Protein AF-A0A382WCN6-F1 (afdb_monomer_lite)

Foldseek 3Di:
DEAEDEDDDDDPDDFPPADPDAPPPDDPPPDDDQPDPPHQKDWYWYQDPNDTDIDMDGWQQLLLQQLQPVPDPDQKAWEKEQAQDTSQARMFTWIHHHLDIGTPDGHNQFNLNLLLQLALVQAQVQDPPDDPADHDQLHDDPDRDPDHDDDPSSVVLLVLLVVAAQPCQVVSLVCRRVVVSSCPDPNRHHLNPSVDRVNNNSSVSSLVNLLVVLLVSVVVSCVPPVDQEYTYAYSCVVSVVSVVSCCVPHSHPYYTYRPHRYSVSSVVSSVSNVVSPD

pLDDT: mean 78.43, std 25.09, range [25.73, 98.81]

Sequence (278 aa):
TDSTYEIPLYTKRFGLFDTYRPIGAEYRGVNGTYFGTNKVWSKHNIRLFGQIKPAYMVHHHISHAAVAFYTSPFDEALIWTPDGGGDDASAVLAVGRGNQIEVFDWNREYALGGAWTGYCENNYGWSHRRNFDEDVSWSEGRTGNLQNYSGHYAGSLMALASYGKPDYLDEVLSDIQSGKARKGFRDGLNLEDKQSDLSKNVASSLQKATEHLFLEAVTRLYNKYQIKQLCLAGGCAYNCLSNTVVLQETQMKEVYVPPIPEDAGLCVGQALYTYYHI

Structure (mmCIF, N/CA/C/O backbone):
data_AF-A0A382WCN6-F1
#
_entry.id   AF-A0A382WCN6-F1
#
loop_
_atom_site.group_PDB
_atom_site.id
_atom_site.type_symbol
_atom_site.label_atom_id
_atom_site.label_alt_id
_atom_site.label_comp_id
_atom_site.label_asym_id
_atom_site.label_entity_id
_atom_site.label_seq_id
_atom_site.pdbx_PDB_ins_code
_atom_site.Cartn_x
_atom_site.Cartn_y
_atom_site.Cartn_z
_atom_site.occupancy
_atom_site.B_iso_or_equiv
_atom_site.auth_seq_id
_atom_site.auth_comp_id
_atom_site.auth_asym_id
_atom_site.auth_atom_id
_atom_site.pdbx_PDB_model_num
ATOM 1 N N . THR A 1 1 ? 1.612 15.348 28.200 1.00 34.28 1 THR A N 1
ATOM 2 C CA . THR A 1 1 ? 2.089 16.739 28.232 1.00 34.28 1 THR A CA 1
ATOM 3 C C . THR A 1 1 ? 1.177 17.522 27.321 1.00 34.28 1 THR A C 1
ATOM 5 O O . THR A 1 1 ? 1.173 17.271 26.124 1.00 34.28 1 THR A O 1
ATOM 8 N N . ASP A 1 2 ? 0.304 18.343 27.901 1.00 29.00 2 ASP A N 1
ATOM 9 C CA . ASP A 1 2 ? -0.695 19.114 27.157 1.00 29.00 2 ASP A CA 1
ATOM 10 C C . ASP A 1 2 ? 0.001 20.208 26.342 1.00 29.00 2 ASP A C 1
ATOM 12 O O . ASP A 1 2 ? 0.529 21.168 26.903 1.00 29.00 2 ASP A O 1
ATOM 16 N N . SER A 1 3 ? 0.033 20.052 25.019 1.00 38.81 3 SER A N 1
ATOM 17 C CA . SER A 1 3 ? 0.422 21.120 24.101 1.00 38.81 3 SER A CA 1
ATOM 18 C C . SER A 1 3 ? -0.828 21.826 23.567 1.00 38.81 3 SER A C 1
ATOM 20 O O . SER A 1 3 ? -1.780 21.196 23.097 1.00 38.81 3 SER A O 1
ATOM 22 N N . THR A 1 4 ? -0.833 23.154 23.675 1.00 32.62 4 THR A N 1
ATOM 23 C CA . THR A 1 4 ? -1.854 24.039 23.103 1.00 32.62 4 THR A CA 1
ATOM 24 C C . THR A 1 4 ? -1.310 24.588 21.790 1.00 32.62 4 THR A C 1
ATOM 26 O O . THR A 1 4 ? -0.248 25.208 21.795 1.00 32.62 4 THR A O 1
ATOM 29 N N . TYR A 1 5 ? -2.022 24.379 20.683 1.00 39.66 5 TYR A N 1
ATOM 30 C CA . TYR A 1 5 ? -1.651 24.921 19.373 1.00 39.66 5 TYR A CA 1
ATOM 31 C C . TYR A 1 5 ? -2.624 26.039 18.975 1.00 39.66 5 TYR A C 1
ATOM 33 O O . TYR A 1 5 ? -3.846 25.866 18.997 1.00 39.66 5 TYR A O 1
ATOM 41 N N . GLU A 1 6 ? -2.083 27.210 18.632 1.00 28.86 6 GLU A N 1
ATOM 42 C CA . GLU A 1 6 ? -2.856 28.332 18.098 1.00 28.86 6 GLU A CA 1
ATOM 43 C C . GLU A 1 6 ? -2.978 28.208 16.578 1.00 28.86 6 GLU A C 1
ATOM 45 O O . GLU A 1 6 ? -1.977 28.212 15.868 1.00 28.86 6 GLU A O 1
ATOM 50 N N . ILE A 1 7 ? -4.212 28.138 16.075 1.00 34.53 7 ILE A N 1
ATOM 51 C CA . ILE A 1 7 ? -4.513 28.355 14.658 1.00 34.53 7 ILE A CA 1
ATOM 52 C C . ILE A 1 7 ? -4.945 29.826 14.543 1.00 34.53 7 ILE A C 1
ATOM 54 O O . ILE A 1 7 ? -5.975 30.189 15.125 1.00 34.53 7 ILE A O 1
ATOM 58 N N . PRO A 1 8 ? -4.173 30.710 13.881 1.00 29.75 8 PRO A N 1
ATOM 59 C CA . PRO A 1 8 ? -4.528 32.119 13.781 1.00 29.75 8 PRO A CA 1
ATOM 60 C C . PRO A 1 8 ? -5.832 32.291 12.996 1.00 29.75 8 PRO A C 1
ATOM 62 O O . PRO A 1 8 ? -5.971 31.825 11.868 1.00 29.75 8 PRO A O 1
ATOM 65 N N . LEU A 1 9 ? -6.791 32.997 13.593 1.00 30.42 9 LEU A N 1
ATOM 66 C CA . LEU A 1 9 ? -7.971 33.500 12.896 1.00 30.42 9 LEU A CA 1
ATOM 67 C C . LEU A 1 9 ? -7.544 34.735 12.089 1.00 30.42 9 LEU A C 1
ATOM 69 O O . LEU A 1 9 ? -7.013 35.672 12.676 1.00 30.42 9 LEU A O 1
ATOM 73 N N . TYR A 1 10 ? -7.838 34.728 10.784 1.00 27.25 10 TYR A N 1
ATOM 74 C CA . TYR A 1 10 ? -7.609 35.768 9.760 1.00 27.25 10 TYR A CA 1
ATOM 75 C C . TYR A 1 10 ? -6.319 35.671 8.925 1.00 27.25 10 TYR A C 1
ATOM 77 O O . TYR A 1 10 ? -5.349 36.385 9.160 1.00 27.25 10 TYR A O 1
ATOM 85 N N . THR A 1 11 ? -6.395 34.952 7.800 1.00 28.95 11 THR A N 1
ATOM 86 C CA . THR A 1 11 ? -5.683 35.328 6.568 1.00 28.95 11 THR A CA 1
ATOM 87 C C . THR A 1 11 ? -6.651 36.063 5.634 1.00 28.95 11 THR A C 1
ATOM 89 O O . THR A 1 11 ? -7.570 35.502 5.038 1.00 28.95 11 THR A O 1
ATOM 92 N N . LYS A 1 12 ? -6.469 37.384 5.518 1.00 30.75 12 LYS A N 1
ATOM 93 C CA . LYS A 1 12 ? -7.046 38.216 4.450 1.00 30.75 12 LYS A CA 1
ATOM 94 C C . LYS A 1 12 ? -6.373 37.845 3.119 1.00 30.75 12 LYS A C 1
ATOM 96 O O . LYS A 1 12 ? -5.460 38.531 2.679 1.00 30.75 12 LYS A O 1
ATOM 101 N N . ARG A 1 13 ? -6.816 36.742 2.522 1.00 26.48 13 ARG A N 1
ATOM 102 C CA . ARG A 1 13 ? -6.771 36.336 1.102 1.00 26.48 13 ARG A CA 1
ATOM 103 C C . ARG A 1 13 ? -6.931 34.820 1.110 1.00 26.48 13 ARG A C 1
ATOM 105 O O . ARG A 1 13 ? -6.226 34.141 1.840 1.00 26.48 13 ARG A O 1
ATOM 112 N N . PHE A 1 14 ? -7.920 34.345 0.363 1.00 34.88 14 PHE A N 1
ATOM 113 C CA . PHE A 1 14 ? -8.329 32.950 0.241 1.00 34.88 14 PHE A CA 1
ATOM 114 C C . PHE A 1 14 ? -7.155 31.962 0.314 1.00 34.88 14 PHE A C 1
ATOM 116 O O . PHE A 1 14 ? -6.274 31.982 -0.537 1.00 34.88 14 PHE A O 1
ATOM 123 N N . GLY A 1 15 ? -7.182 31.124 1.350 1.00 26.69 15 GLY A N 1
ATOM 124 C CA . GLY A 1 15 ? -6.154 30.140 1.675 1.00 26.69 15 GLY A CA 1
ATOM 125 C C . GLY A 1 15 ? -6.482 29.485 3.015 1.00 26.69 15 GLY A C 1
ATOM 126 O O . GLY A 1 15 ? -5.805 29.710 4.009 1.00 26.69 15 GLY A O 1
ATOM 127 N N . LEU A 1 16 ? -7.576 28.716 3.066 1.00 28.39 16 LEU A N 1
ATOM 128 C CA . LEU A 1 16 ? -8.009 27.950 4.251 1.00 28.39 16 LEU A CA 1
ATOM 129 C C . LEU A 1 16 ? -7.086 26.752 4.568 1.00 28.39 16 LEU A C 1
ATOM 131 O O . LEU A 1 16 ? -7.362 25.994 5.490 1.00 28.39 16 LEU A O 1
ATOM 135 N N . PHE A 1 17 ? -5.988 26.599 3.823 1.00 30.56 17 PHE A N 1
ATOM 136 C CA . PHE A 1 17 ? -5.036 25.495 3.912 1.00 30.56 17 PHE A CA 1
ATOM 137 C C . PHE A 1 17 ? -3.607 25.986 3.652 1.00 30.56 17 PHE A C 1
ATOM 139 O O . PHE A 1 17 ? -2.886 25.425 2.831 1.00 30.56 17 PHE A O 1
ATOM 146 N N . ASP A 1 18 ? -3.176 27.047 4.337 1.00 25.73 18 ASP A N 1
ATOM 147 C CA . ASP A 1 18 ? -1.761 27.419 4.321 1.00 25.73 18 ASP A CA 1
ATOM 148 C C . ASP A 1 18 ? -0.974 26.477 5.250 1.00 25.73 18 ASP A C 1
ATOM 150 O O . ASP A 1 18 ? -0.766 26.710 6.438 1.00 25.73 18 ASP A O 1
ATOM 154 N N . THR A 1 19 ? -0.550 25.362 4.658 1.00 31.08 19 THR A N 1
ATOM 155 C CA . THR A 1 19 ? 0.530 24.473 5.103 1.00 31.08 19 THR A CA 1
ATOM 156 C C . THR A 1 19 ? 0.369 23.823 6.483 1.00 31.08 19 THR A C 1
ATOM 158 O O . THR A 1 19 ? 1.123 24.092 7.418 1.00 31.08 19 THR A O 1
ATOM 161 N N . TYR A 1 20 ? -0.502 22.813 6.572 1.00 32.44 20 TYR A N 1
ATOM 162 C CA . TYR A 1 20 ? -0.144 21.653 7.391 1.00 32.44 20 TYR A CA 1
ATOM 163 C C . TYR A 1 20 ? 1.081 21.012 6.724 1.00 32.44 20 TYR A C 1
ATOM 165 O O . TYR A 1 20 ? 0.983 20.400 5.663 1.00 32.44 20 TYR A O 1
ATOM 173 N N . ARG A 1 21 ? 2.272 21.259 7.276 1.00 26.11 21 ARG A N 1
ATOM 174 C CA . ARG A 1 21 ? 3.454 20.456 6.956 1.00 26.11 21 ARG A CA 1
ATOM 175 C C . ARG A 1 21 ? 3.333 19.173 7.776 1.00 26.11 21 ARG A C 1
ATOM 177 O O . ARG A 1 21 ? 3.254 19.301 8.999 1.00 26.11 21 ARG A O 1
ATOM 184 N N . PRO A 1 22 ? 3.366 17.978 7.164 1.00 28.97 22 PRO A N 1
ATOM 185 C CA . PRO A 1 22 ? 3.534 16.749 7.921 1.00 28.97 22 PRO A CA 1
ATOM 186 C C . PRO A 1 22 ? 4.796 16.899 8.773 1.00 28.97 22 PRO A C 1
ATOM 188 O O . PRO A 1 22 ? 5.891 17.160 8.256 1.00 28.97 22 PRO A O 1
ATOM 191 N N . ILE A 1 23 ? 4.637 16.821 10.090 1.00 32.94 23 ILE A N 1
ATOM 192 C CA . ILE A 1 23 ? 5.765 16.683 11.003 1.00 32.94 23 ILE A CA 1
ATOM 193 C C . ILE A 1 23 ? 6.347 15.299 10.704 1.00 32.94 23 ILE A C 1
ATOM 195 O O . ILE A 1 23 ? 5.678 14.294 10.897 1.00 32.94 23 ILE A O 1
ATOM 199 N N . GLY A 1 24 ? 7.560 15.265 10.153 1.00 27.88 24 GLY A N 1
ATOM 200 C CA . GLY A 1 24 ? 8.207 14.028 9.698 1.00 27.88 24 GLY A CA 1
ATOM 201 C C . GLY A 1 24 ? 9.421 14.235 8.785 1.00 27.88 24 GLY A C 1
ATOM 202 O O . GLY A 1 24 ? 10.200 13.314 8.572 1.00 27.88 24 GLY A O 1
ATOM 203 N N . ALA A 1 25 ? 9.663 15.452 8.286 1.00 26.98 25 ALA A N 1
ATOM 204 C CA . ALA A 1 25 ? 11.006 15.837 7.854 1.00 26.98 25 ALA A CA 1
ATOM 205 C C . ALA A 1 25 ? 11.786 16.292 9.094 1.00 26.98 25 ALA A C 1
ATOM 207 O O . ALA A 1 25 ? 11.590 17.419 9.541 1.00 26.98 25 ALA A O 1
ATOM 208 N N . GLU A 1 26 ? 12.573 15.381 9.676 1.00 27.58 26 GLU A N 1
ATOM 209 C CA . GLU A 1 26 ? 13.569 15.617 10.734 1.00 27.58 26 GLU A CA 1
ATOM 210 C C . GLU A 1 26 ? 13.305 16.857 11.603 1.00 27.58 26 GLU A C 1
ATOM 212 O O . GLU A 1 26 ? 13.926 17.906 11.436 1.00 27.58 26 GLU A O 1
ATOM 217 N N . TYR A 1 27 ? 12.401 16.748 12.576 1.00 29.58 27 TYR A N 1
ATOM 218 C CA . TYR A 1 27 ? 12.364 17.724 13.655 1.00 29.58 27 TYR A CA 1
ATOM 219 C C . TYR A 1 27 ? 12.661 17.030 14.975 1.00 29.58 27 TYR A C 1
ATOM 221 O O . TYR A 1 27 ? 11.818 16.352 15.561 1.00 29.58 27 TYR A O 1
ATOM 229 N N . ARG A 1 28 ? 13.862 17.312 15.500 1.00 31.17 28 ARG A N 1
ATOM 230 C CA . ARG A 1 28 ? 14.062 17.507 16.940 1.00 31.17 28 ARG A CA 1
ATOM 231 C C . ARG A 1 28 ? 13.111 18.624 17.387 1.00 31.17 28 ARG A C 1
ATOM 233 O O . ARG A 1 28 ? 13.504 19.775 17.549 1.00 31.17 28 ARG A O 1
ATOM 240 N N . GLY A 1 29 ? 11.832 18.291 17.518 1.00 26.69 29 GLY A N 1
ATOM 241 C CA . GLY A 1 29 ? 10.830 19.135 18.136 1.00 26.69 29 GLY A CA 1
ATOM 242 C C . GLY A 1 29 ? 11.134 19.213 19.622 1.00 26.69 29 GLY A C 1
ATOM 243 O O . GLY A 1 29 ? 11.216 18.195 20.312 1.00 26.69 29 GLY A O 1
ATOM 244 N N . VAL A 1 30 ? 11.343 20.435 20.097 1.00 32.69 30 VAL A N 1
ATOM 245 C CA . VAL A 1 30 ? 11.442 20.797 21.508 1.00 32.69 30 VAL A CA 1
ATOM 246 C C . VAL A 1 30 ? 10.266 20.124 22.242 1.00 32.69 30 VAL A C 1
ATOM 248 O O . VAL A 1 30 ? 9.120 20.499 22.026 1.00 32.69 30 VAL A O 1
ATOM 251 N N . ASN A 1 31 ? 10.556 19.095 23.050 1.00 27.89 31 ASN A N 1
ATOM 252 C CA . ASN A 1 31 ? 9.627 18.223 23.803 1.00 27.89 31 ASN A CA 1
ATOM 253 C C . ASN A 1 31 ? 9.100 16.920 23.148 1.00 27.89 31 ASN A C 1
ATOM 255 O O . ASN A 1 31 ? 8.034 16.443 23.536 1.00 27.89 31 ASN A O 1
ATOM 259 N N . GLY A 1 32 ? 9.857 16.283 22.248 1.00 29.80 32 GLY A N 1
ATOM 260 C CA . GLY A 1 32 ? 10.017 14.812 22.219 1.00 29.80 32 GLY A CA 1
ATOM 261 C C . GLY A 1 32 ? 8.764 13.920 22.278 1.00 29.80 32 GLY A C 1
ATOM 262 O O . GLY A 1 32 ? 8.796 12.880 22.934 1.00 29.80 32 GLY A O 1
ATOM 263 N N . THR A 1 33 ? 7.665 14.280 21.615 1.00 32.47 33 THR A N 1
ATOM 264 C CA . THR A 1 33 ? 6.487 13.404 21.507 1.00 32.47 33 THR A CA 1
ATOM 265 C C . THR A 1 33 ? 6.621 12.529 20.268 1.00 32.47 33 THR A C 1
ATOM 267 O O . THR A 1 33 ? 6.101 12.836 19.206 1.00 32.47 33 THR A O 1
ATOM 270 N N . TYR A 1 34 ? 7.359 11.432 20.422 1.00 33.75 34 TYR A N 1
ATOM 271 C CA . TYR A 1 34 ? 7.267 10.299 19.511 1.00 33.75 34 TYR A CA 1
ATOM 272 C C . TYR A 1 34 ? 5.920 9.606 19.741 1.00 33.75 34 TYR A C 1
ATOM 274 O O . TYR A 1 34 ? 5.558 9.337 20.894 1.00 33.75 34 TYR A O 1
ATOM 282 N N . PHE A 1 35 ? 5.212 9.238 18.674 1.00 41.59 35 PHE A N 1
ATOM 283 C CA . PHE A 1 35 ? 4.337 8.074 18.755 1.00 41.59 35 PHE A CA 1
ATOM 284 C C . PHE A 1 35 ? 5.258 6.856 18.893 1.00 41.59 35 PHE A C 1
ATOM 286 O O . PHE A 1 35 ? 5.735 6.281 17.921 1.00 41.59 35 PHE A O 1
ATOM 293 N N . GLY A 1 36 ? 5.621 6.518 20.133 1.00 37.53 36 GLY A N 1
ATOM 294 C CA . GLY A 1 36 ? 6.203 5.208 20.410 1.00 37.53 36 GLY A CA 1
ATOM 295 C C . GLY A 1 36 ? 5.215 4.129 19.963 1.00 37.53 36 GLY A C 1
ATOM 296 O O . GLY A 1 36 ? 4.010 4.369 19.964 1.00 37.53 36 GLY A O 1
ATOM 297 N N . THR A 1 37 ? 5.703 2.932 19.643 1.00 49.06 37 THR A N 1
ATOM 298 C CA . THR A 1 37 ? 4.905 1.792 19.139 1.00 49.06 37 THR A CA 1
ATOM 299 C C . THR A 1 37 ? 3.652 1.451 19.965 1.00 49.06 37 THR A C 1
ATOM 301 O O . THR A 1 37 ? 2.775 0.754 19.470 1.00 49.06 37 THR A O 1
ATOM 304 N N . ASN A 1 38 ? 3.547 1.957 21.200 1.00 51.00 38 ASN A N 1
ATOM 305 C CA . ASN A 1 38 ? 2.446 1.710 22.132 1.00 51.00 38 ASN A CA 1
ATOM 306 C C . ASN A 1 38 ? 1.431 2.861 22.259 1.00 51.00 38 ASN A C 1
ATOM 308 O O . ASN A 1 38 ? 0.434 2.705 22.960 1.00 51.00 38 ASN A O 1
ATOM 312 N N . LYS A 1 39 ? 1.666 4.031 21.650 1.00 70.00 39 LYS A N 1
ATOM 313 C CA . LYS A 1 39 ? 0.733 5.162 21.715 1.00 70.00 39 LYS A CA 1
ATOM 314 C C . LYS A 1 39 ? 0.491 5.698 20.316 1.00 70.00 39 LYS A C 1
ATOM 316 O O . LYS A 1 39 ? 1.366 6.332 19.748 1.00 70.00 39 LYS A O 1
ATOM 321 N N . VAL A 1 40 ? -0.713 5.464 19.807 1.00 82.81 40 VAL A N 1
ATOM 322 C CA . VAL A 1 40 ? -1.126 5.803 18.435 1.00 82.81 40 VAL A CA 1
ATOM 323 C C . VAL A 1 40 ? -2.076 6.998 18.357 1.00 82.81 40 VAL A C 1
ATOM 325 O O . VAL A 1 40 ? -2.664 7.272 17.317 1.00 82.81 40 VAL A O 1
ATOM 328 N N . TRP A 1 41 ? -2.261 7.707 19.469 1.00 87.75 41 TRP A N 1
ATOM 329 C CA . TRP A 1 41 ? -3.050 8.929 19.511 1.00 87.75 41 TRP A CA 1
ATOM 330 C C . TRP A 1 41 ? -2.587 9.859 20.633 1.00 87.75 41 TRP A C 1
ATOM 332 O O . TRP A 1 41 ? -1.979 9.435 21.622 1.00 87.75 41 TRP A O 1
ATOM 342 N N . SER A 1 42 ? -2.881 11.145 20.497 1.00 83.88 42 SER A N 1
ATOM 343 C CA . SER A 1 42 ? -2.570 12.174 21.487 1.00 83.88 42 SER A CA 1
ATOM 344 C C . SER A 1 42 ? -3.703 13.186 21.617 1.00 83.88 42 SER A C 1
ATOM 346 O O . SER A 1 42 ? -4.420 13.480 20.665 1.00 83.88 42 SER A O 1
ATOM 348 N N . LYS A 1 43 ? -3.872 13.717 22.831 1.00 86.31 43 LYS A N 1
ATOM 349 C CA . LYS A 1 43 ? -4.822 14.788 23.129 1.00 86.31 43 LYS A CA 1
ATOM 350 C C . LYS A 1 43 ? -4.098 16.130 23.113 1.00 86.31 43 LYS A C 1
ATOM 352 O O . LYS A 1 43 ? -3.009 16.254 23.671 1.00 86.31 43 LYS A O 1
ATOM 357 N N . HIS A 1 44 ? -4.739 17.118 22.512 1.00 85.12 44 HIS A N 1
ATOM 358 C CA . HIS A 1 44 ? -4.263 18.484 22.362 1.00 85.12 44 HIS A CA 1
ATOM 359 C C . HIS A 1 44 ? -5.390 19.469 22.666 1.00 85.12 44 HIS A C 1
ATOM 361 O O . HIS A 1 44 ? -6.560 19.095 22.758 1.00 85.12 44 HIS A O 1
ATOM 367 N N . ASN A 1 45 ? -5.034 20.744 22.776 1.00 86.62 45 ASN A N 1
ATOM 368 C CA . ASN A 1 45 ? -5.993 21.839 22.786 1.00 86.62 45 ASN A CA 1
ATOM 369 C C . ASN A 1 45 ? -5.802 22.685 21.528 1.00 86.62 45 ASN A C 1
ATOM 371 O O . ASN A 1 45 ? -4.686 23.124 21.243 1.00 86.62 45 ASN A O 1
ATOM 375 N N . ILE A 1 46 ? -6.889 22.939 20.803 1.00 85.94 46 ILE A N 1
ATOM 376 C CA . ILE A 1 46 ? -6.901 23.812 19.625 1.00 85.94 46 ILE A CA 1
ATOM 377 C C . ILE A 1 46 ? -7.792 25.022 19.879 1.00 85.94 46 ILE A C 1
ATOM 379 O O . ILE A 1 46 ? -8.799 24.933 20.585 1.00 85.94 46 ILE A O 1
ATOM 383 N N . ARG A 1 47 ? -7.438 26.167 19.292 1.00 88.06 47 ARG A N 1
ATOM 384 C CA . ARG A 1 47 ? -8.301 27.352 19.292 1.00 88.06 47 ARG A CA 1
ATOM 385 C C . ARG A 1 47 ? -9.142 27.378 18.016 1.00 88.06 47 ARG A C 1
ATOM 387 O O . ARG A 1 47 ? -8.604 27.570 16.933 1.00 88.06 47 ARG A O 1
ATOM 394 N N . LEU A 1 48 ? -10.458 27.243 18.157 1.00 83.38 48 LEU A N 1
ATOM 395 C CA . LEU A 1 48 ? -11.434 27.371 17.073 1.00 83.38 48 LEU A CA 1
ATOM 396 C C . LEU A 1 48 ? -12.429 28.478 17.425 1.00 83.38 48 LEU A C 1
ATOM 398 O O . LEU A 1 48 ? -13.054 28.442 18.484 1.00 83.38 48 LEU A O 1
ATOM 402 N N . PHE A 1 49 ? -12.553 29.482 16.554 1.00 90.25 49 PHE A N 1
ATOM 403 C CA . PHE A 1 49 ? -13.476 30.619 16.724 1.00 90.25 49 PHE A CA 1
ATOM 404 C C . PHE A 1 49 ? -13.357 31.328 18.089 1.00 90.25 49 PHE A C 1
ATOM 406 O O . PHE A 1 49 ? -14.350 31.658 18.731 1.00 90.25 49 PHE A O 1
ATOM 413 N N . GLY A 1 50 ? -12.124 31.530 18.565 1.00 88.81 50 GLY A N 1
ATOM 414 C CA . GLY A 1 50 ? -11.849 32.179 19.852 1.00 88.81 50 GLY A CA 1
ATOM 415 C C . GLY A 1 50 ? -12.082 31.294 21.083 1.00 88.81 50 GLY A C 1
ATOM 416 O O . GLY A 1 50 ? -11.797 31.728 22.195 1.00 88.81 50 GLY A O 1
ATOM 417 N N . GLN A 1 51 ? -12.536 30.050 20.910 1.00 90.56 51 GLN A N 1
ATOM 418 C CA . GLN A 1 51 ? -12.710 29.084 21.993 1.00 90.56 51 GLN A CA 1
ATOM 419 C C . GLN A 1 51 ? -11.603 28.032 21.968 1.00 90.56 51 GLN A C 1
ATOM 421 O O . GLN A 1 51 ? -11.206 27.565 20.903 1.00 90.56 51 GLN A O 1
ATOM 426 N N . ILE A 1 52 ? -11.128 27.628 23.147 1.00 91.62 52 ILE A N 1
ATOM 427 C CA . ILE A 1 52 ? -10.231 26.478 23.287 1.00 91.62 52 ILE A CA 1
ATOM 428 C C . ILE A 1 52 ? -11.091 25.212 23.340 1.00 91.62 52 ILE A C 1
ATOM 430 O O . ILE A 1 52 ? -12.015 25.120 24.151 1.00 91.62 52 ILE A O 1
ATOM 434 N N . LYS A 1 53 ? -10.803 24.249 22.465 1.00 88.75 53 LYS A N 1
ATOM 435 C CA . LYS A 1 53 ? -11.476 22.950 22.386 1.00 88.75 53 LYS A CA 1
ATOM 436 C C . LYS A 1 53 ? -10.451 21.821 22.504 1.00 88.75 53 LYS A C 1
ATOM 438 O O . LYS A 1 53 ? -9.338 21.974 21.994 1.00 88.75 53 LYS A O 1
ATOM 443 N N . PRO A 1 54 ? -10.811 20.691 23.137 1.00 88.00 54 PRO A N 1
ATOM 444 C CA . PRO A 1 54 ? -9.990 19.495 23.054 1.00 88.00 54 PRO A CA 1
ATOM 445 C C . PRO A 1 54 ? -9.963 18.992 21.607 1.00 88.00 54 PRO A C 1
ATOM 447 O O . PRO A 1 54 ? -10.974 19.034 20.908 1.00 88.00 54 PRO A O 1
ATOM 450 N N . ALA A 1 55 ? -8.806 18.505 21.181 1.00 86.06 55 ALA A N 1
ATOM 451 C CA . ALA A 1 55 ? -8.597 17.843 19.905 1.00 86.06 55 ALA A CA 1
ATOM 452 C C . ALA A 1 55 ? -7.823 16.548 20.124 1.00 86.06 55 ALA A C 1
ATOM 454 O O . ALA A 1 55 ? -6.983 16.458 21.020 1.00 86.06 55 ALA A O 1
ATOM 455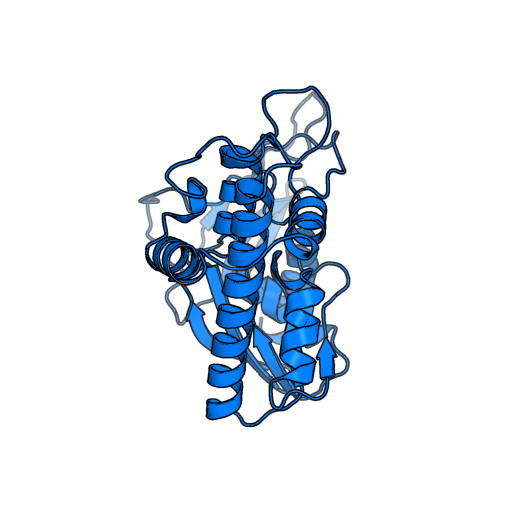 N N . TYR A 1 56 ? -8.094 15.561 19.283 1.00 87.44 56 TYR A N 1
ATOM 456 C CA . TYR A 1 56 ? -7.410 14.278 19.297 1.00 87.44 56 TYR A CA 1
ATOM 457 C C . TYR A 1 56 ? -6.711 14.104 17.963 1.00 87.44 56 TYR A C 1
ATOM 459 O O . TYR A 1 56 ? -7.327 14.318 16.923 1.00 87.44 56 TYR A O 1
ATOM 467 N N . MET A 1 57 ? -5.434 13.752 18.005 1.00 86.88 57 MET A N 1
ATOM 468 C CA . MET A 1 57 ? -4.645 13.384 16.839 1.00 86.88 57 MET A CA 1
ATOM 469 C C . MET A 1 57 ? -4.460 11.874 16.870 1.00 86.88 57 MET A C 1
ATOM 471 O O . MET A 1 57 ? -4.082 11.339 17.911 1.00 86.88 57 MET A O 1
ATOM 475 N N . VAL A 1 58 ? -4.755 11.202 15.763 1.00 87.88 58 VAL A N 1
ATOM 476 C CA . VAL A 1 58 ? -4.586 9.754 15.596 1.00 87.88 58 VAL A CA 1
ATOM 477 C C . VAL A 1 58 ? -3.507 9.533 14.548 1.00 87.88 58 VAL A C 1
ATOM 479 O O . VAL A 1 58 ? -3.438 10.276 13.573 1.00 87.88 58 VAL A O 1
ATOM 482 N N . HIS A 1 59 ? -2.669 8.529 14.773 1.00 90.00 59 HIS A N 1
ATOM 483 C CA . HIS A 1 59 ? -1.585 8.152 13.878 1.00 90.00 59 HIS A CA 1
ATOM 484 C C . HIS A 1 59 ? -2.105 7.885 12.455 1.00 90.00 59 HIS A C 1
ATOM 486 O O . HIS A 1 59 ? -3.086 7.166 12.277 1.00 90.00 59 HIS A O 1
ATOM 492 N N . HIS A 1 60 ? -1.402 8.391 11.443 1.00 88.19 60 HIS A N 1
ATOM 493 C CA . HIS A 1 60 ? -1.701 8.325 10.007 1.00 88.19 60 HIS A CA 1
ATOM 494 C C . HIS A 1 60 ? -2.176 6.941 9.554 1.00 88.19 60 HIS A C 1
ATOM 496 O O . HIS A 1 60 ? -3.331 6.751 9.186 1.00 88.19 60 HIS A O 1
ATOM 502 N N . HIS A 1 61 ? -1.316 5.929 9.689 1.00 90.75 61 HIS A N 1
ATOM 503 C CA . HIS A 1 61 ? -1.645 4.551 9.301 1.00 90.75 61 HIS A CA 1
ATOM 504 C C . HIS A 1 61 ? -2.748 3.896 10.136 1.00 90.75 61 HIS A C 1
ATOM 506 O O . HIS A 1 61 ? -3.425 2.991 9.657 1.00 90.75 61 HIS A O 1
ATOM 512 N N . ILE A 1 62 ? -2.975 4.356 11.368 1.00 94.75 62 ILE A N 1
ATOM 513 C CA . ILE A 1 62 ? -4.106 3.886 12.176 1.00 94.75 62 ILE A CA 1
ATOM 514 C C . ILE A 1 62 ? -5.410 4.497 11.687 1.00 94.75 62 ILE A C 1
ATOM 516 O O . ILE A 1 62 ? -6.420 3.802 11.648 1.00 94.75 62 ILE A O 1
ATOM 520 N N . SER A 1 63 ? -5.393 5.754 11.251 1.00 95.25 63 SER A N 1
ATOM 521 C CA . SER A 1 63 ? -6.534 6.368 10.577 1.00 95.25 63 SER A CA 1
ATOM 522 C C . SER A 1 63 ? -6.851 5.630 9.269 1.00 95.25 63 SER A C 1
ATOM 524 O O . SER A 1 63 ? -8.012 5.290 9.051 1.00 95.25 63 SER A O 1
ATOM 526 N N . HIS A 1 64 ? -5.843 5.262 8.465 1.00 96.25 64 HIS A N 1
ATOM 527 C CA . HIS A 1 64 ? -6.030 4.374 7.302 1.00 96.25 64 HIS A CA 1
ATOM 528 C C . HIS A 1 64 ? -6.655 3.029 7.688 1.00 96.25 64 HIS A C 1
ATOM 530 O O . HIS A 1 64 ? -7.655 2.607 7.108 1.00 96.25 64 HIS A O 1
ATOM 536 N N . ALA A 1 65 ? -6.117 2.367 8.714 1.00 97.44 65 ALA A N 1
ATOM 537 C CA . ALA A 1 65 ? -6.646 1.091 9.186 1.00 97.44 65 ALA A CA 1
ATOM 538 C C . ALA A 1 65 ? -8.098 1.214 9.681 1.00 97.44 65 ALA A C 1
ATOM 540 O O . ALA A 1 65 ? -8.923 0.343 9.411 1.00 97.44 65 ALA A O 1
ATOM 541 N N . ALA A 1 66 ? -8.419 2.308 10.373 1.00 98.00 66 ALA A N 1
ATOM 542 C CA . ALA A 1 66 ? -9.739 2.579 10.916 1.00 98.00 66 ALA A CA 1
ATOM 543 C C . ALA A 1 66 ? -10.776 2.841 9.823 1.00 98.00 66 ALA A C 1
ATOM 545 O O . ALA A 1 66 ? -11.855 2.255 9.879 1.00 98.00 66 ALA A O 1
ATOM 546 N N . VAL A 1 67 ? -10.468 3.669 8.815 1.00 98.00 67 VAL A N 1
ATOM 547 C CA . VAL A 1 67 ? -11.404 3.879 7.697 1.00 98.00 67 VAL A CA 1
ATOM 548 C C . VAL A 1 67 ? -11.618 2.581 6.924 1.00 98.00 67 VAL A C 1
ATOM 550 O O . VAL A 1 67 ? -12.755 2.277 6.579 1.00 98.00 67 VAL A O 1
ATOM 553 N N . ALA A 1 68 ? -10.572 1.775 6.723 1.00 98.12 68 ALA A N 1
ATOM 554 C CA . ALA A 1 68 ? -10.689 0.496 6.034 1.00 98.12 68 ALA A CA 1
ATOM 555 C C . ALA A 1 68 ? -11.574 -0.487 6.810 1.00 98.12 68 ALA A C 1
ATOM 557 O O . ALA A 1 68 ? -12.553 -0.993 6.275 1.00 98.12 68 ALA A O 1
ATOM 558 N N . PHE A 1 69 ? -11.262 -0.737 8.081 1.00 98.69 69 PHE A N 1
ATOM 559 C CA . PHE A 1 69 ? -11.929 -1.779 8.853 1.00 98.69 69 PHE A CA 1
ATOM 560 C C . PHE A 1 69 ? -13.345 -1.388 9.278 1.00 98.69 69 PHE A C 1
ATOM 562 O O . PHE A 1 69 ? -14.285 -2.135 9.020 1.00 98.69 69 PHE A O 1
ATOM 569 N N . TYR A 1 70 ? -13.536 -0.198 9.855 1.00 98.44 70 TYR A N 1
ATOM 570 C CA . TYR A 1 70 ? -14.836 0.197 10.412 1.00 98.44 70 TYR A CA 1
ATOM 571 C C . TYR A 1 70 ? -15.891 0.564 9.368 1.00 98.44 70 TYR A C 1
ATOM 573 O O . TYR A 1 70 ? -17.058 0.724 9.721 1.00 98.44 70 TYR A O 1
ATOM 581 N N . THR A 1 71 ? -15.502 0.722 8.102 1.00 97.94 71 THR A N 1
ATOM 582 C CA . THR A 1 71 ? -16.461 0.873 6.995 1.00 97.94 71 THR A CA 1
ATOM 583 C C . THR A 1 71 ? -16.659 -0.419 6.205 1.00 97.94 71 THR A C 1
ATOM 585 O O . THR A 1 71 ? -17.551 -0.480 5.360 1.00 97.94 71 THR A O 1
ATOM 588 N N . SER A 1 72 ? -15.859 -1.453 6.482 1.00 98.38 72 SER A N 1
ATOM 589 C CA . SER A 1 72 ? -16.023 -2.771 5.876 1.00 98.38 72 SER A CA 1
ATOM 590 C C . SER A 1 72 ? -17.259 -3.489 6.437 1.00 98.38 72 SER A C 1
ATOM 592 O O . SER A 1 72 ? -17.703 -3.186 7.546 1.00 98.38 72 SER A O 1
ATOM 594 N N . PRO A 1 73 ? -17.810 -4.477 5.714 1.00 97.94 73 PRO A N 1
ATOM 595 C CA . PRO A 1 73 ? -18.895 -5.310 6.226 1.00 97.94 73 PRO A CA 1
ATOM 596 C C . PRO A 1 73 ? -18.406 -6.441 7.155 1.00 97.94 73 PRO A C 1
ATOM 598 O O . PRO A 1 73 ? -19.180 -7.352 7.443 1.00 97.94 73 PRO A O 1
ATOM 601 N N . PHE A 1 74 ? -17.133 -6.449 7.569 1.00 98.50 74 PHE A N 1
ATOM 602 C CA . PHE A 1 74 ? -16.516 -7.586 8.255 1.00 98.50 74 PHE A CA 1
ATOM 603 C C . PHE A 1 74 ? -16.457 -7.398 9.774 1.00 98.50 74 PHE A C 1
ATOM 605 O O . PHE A 1 74 ? -15.979 -6.377 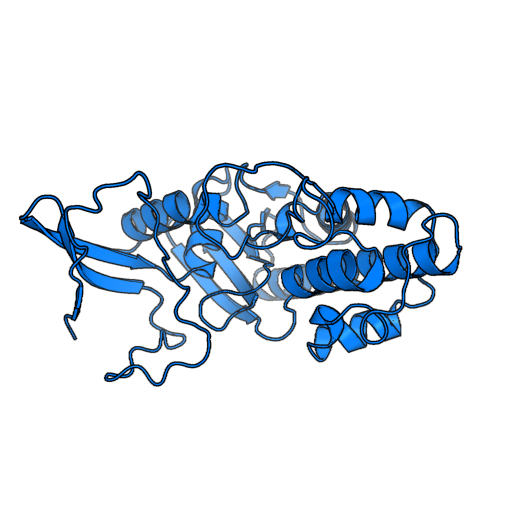10.262 1.00 98.50 74 PHE A O 1
ATOM 612 N N . ASP A 1 75 ? -16.845 -8.433 10.525 1.00 97.81 75 ASP A N 1
ATOM 613 C CA . ASP A 1 75 ? -16.675 -8.470 11.987 1.00 97.81 75 ASP A CA 1
ATOM 614 C C . ASP A 1 75 ? -15.206 -8.682 12.398 1.00 97.81 75 ASP A C 1
ATOM 616 O O . ASP A 1 75 ? -14.762 -8.211 13.449 1.00 97.81 75 ASP A O 1
ATOM 620 N N . GLU A 1 76 ? -14.438 -9.392 11.567 1.00 98.50 76 GLU A N 1
ATOM 621 C CA . GLU A 1 76 ? -12.991 -9.537 11.690 1.00 98.50 76 GLU A CA 1
ATOM 622 C C . GLU A 1 76 ? -12.313 -9.477 10.321 1.00 98.50 76 GLU A C 1
ATOM 624 O O . GLU A 1 76 ? -12.826 -10.005 9.336 1.00 98.50 76 GLU A O 1
ATOM 629 N N . ALA A 1 77 ? -11.149 -8.832 10.254 1.00 98.81 77 ALA A N 1
ATOM 630 C CA . ALA A 1 77 ? -10.374 -8.733 9.024 1.00 98.81 77 ALA A CA 1
ATOM 631 C C . ALA A 1 77 ? -8.881 -8.552 9.308 1.00 98.81 77 ALA A C 1
ATOM 633 O O . ALA A 1 77 ? -8.477 -7.909 10.278 1.00 98.81 77 ALA A O 1
ATOM 634 N N . LEU A 1 78 ? -8.048 -9.078 8.416 1.00 98.69 78 LEU A N 1
ATOM 635 C CA . LEU A 1 78 ? -6.674 -8.614 8.257 1.00 98.69 78 LEU A CA 1
ATOM 636 C C . LEU A 1 78 ? -6.705 -7.187 7.707 1.00 98.69 78 LEU A C 1
ATOM 638 O O . LEU A 1 78 ? -7.583 -6.852 6.918 1.00 98.69 78 LEU A O 1
ATOM 642 N N . ILE A 1 79 ? -5.751 -6.348 8.096 1.00 98.44 79 ILE A N 1
ATOM 643 C CA . ILE A 1 79 ? -5.671 -4.959 7.641 1.00 98.44 79 ILE A CA 1
ATOM 644 C C . ILE A 1 79 ? -4.252 -4.683 7.160 1.00 98.44 79 ILE A C 1
ATOM 646 O O . ILE A 1 79 ? -3.288 -4.974 7.873 1.00 98.44 79 ILE A O 1
ATOM 650 N N . TRP A 1 80 ? -4.116 -4.089 5.979 1.00 96.44 80 TRP A N 1
ATOM 651 C CA . TRP A 1 80 ? -2.834 -3.584 5.501 1.00 96.44 80 TRP A CA 1
ATOM 652 C C . TRP A 1 80 ? -2.984 -2.204 4.858 1.00 96.44 80 TRP A C 1
ATOM 654 O O . TRP A 1 80 ? -3.904 -1.983 4.073 1.00 96.44 80 TRP A O 1
ATOM 664 N N . THR A 1 81 ? -2.093 -1.271 5.211 1.00 93.88 81 THR A N 1
ATOM 665 C CA . THR A 1 81 ? -2.173 0.137 4.776 1.00 93.88 81 THR A CA 1
ATOM 666 C C . THR A 1 81 ? -0.981 0.586 3.912 1.00 93.88 81 THR A C 1
ATOM 668 O O . THR A 1 81 ? -0.240 1.479 4.326 1.00 93.88 81 THR A O 1
ATOM 671 N N . PRO A 1 82 ? -0.697 -0.049 2.757 1.00 90.31 82 PRO A N 1
ATOM 672 C CA . PRO A 1 82 ? 0.454 0.318 1.933 1.00 90.31 82 PRO A CA 1
ATOM 673 C C . PRO A 1 82 ? 0.342 1.744 1.380 1.00 90.31 82 PRO A C 1
ATOM 675 O O . PRO A 1 82 ? -0.589 2.076 0.645 1.00 90.31 82 PRO A O 1
ATOM 678 N N . ASP A 1 83 ? 1.331 2.580 1.694 1.00 83.12 83 ASP A N 1
ATOM 679 C CA . ASP A 1 83 ? 1.318 4.006 1.368 1.00 83.12 83 ASP A CA 1
ATOM 680 C C . ASP A 1 83 ? 2.704 4.534 0.936 1.00 83.12 83 ASP A C 1
ATOM 682 O O . ASP A 1 83 ? 3.682 3.786 0.813 1.00 83.12 83 ASP A O 1
ATOM 686 N N . GLY A 1 84 ? 2.809 5.840 0.674 1.00 69.25 84 GLY A N 1
ATOM 687 C CA . GLY A 1 84 ? 4.086 6.521 0.424 1.00 69.25 84 GLY A CA 1
ATOM 688 C C . GLY A 1 84 ? 4.918 6.789 1.687 1.00 69.25 84 GLY A C 1
ATOM 689 O O . GLY A 1 84 ? 6.158 6.759 1.634 1.00 69.25 84 GLY A O 1
ATOM 690 N N . GLY A 1 85 ? 4.242 7.037 2.811 1.00 69.94 85 GLY A N 1
ATOM 691 C CA . GLY A 1 85 ? 4.833 7.317 4.119 1.00 69.94 85 GLY A CA 1
ATOM 692 C C . GLY A 1 85 ? 3.922 8.180 4.998 1.00 69.94 85 GLY A C 1
ATOM 693 O O . GLY A 1 85 ? 3.162 8.983 4.483 1.00 69.94 85 GLY A O 1
ATOM 694 N N . GLY A 1 86 ? 4.043 8.051 6.317 1.00 59.44 86 GLY A N 1
ATOM 695 C CA . GLY A 1 86 ? 3.325 8.858 7.307 1.00 59.44 86 GLY A CA 1
ATOM 696 C C . GLY A 1 86 ? 3.714 8.440 8.726 1.00 59.44 86 GLY A C 1
ATOM 697 O O . GLY A 1 86 ? 3.849 7.245 8.992 1.00 59.44 86 GLY A O 1
ATOM 698 N N . ASP A 1 87 ? 3.936 9.405 9.624 1.00 64.00 87 ASP A N 1
ATOM 699 C CA . ASP A 1 87 ? 4.285 9.175 11.039 1.00 64.00 87 ASP A CA 1
ATOM 700 C C . ASP A 1 87 ? 5.387 8.107 11.260 1.00 64.00 87 ASP A C 1
ATOM 702 O O . ASP A 1 87 ? 5.229 7.149 12.012 1.00 64.00 87 ASP A O 1
ATOM 706 N N . ASP A 1 88 ? 6.524 8.249 10.568 1.00 69.88 88 ASP A N 1
ATOM 707 C CA . ASP A 1 88 ? 7.680 7.330 10.620 1.00 69.88 88 ASP A CA 1
ATOM 708 C C . ASP A 1 88 ? 7.411 5.870 10.182 1.00 69.88 88 ASP A C 1
ATOM 710 O O . ASP A 1 88 ? 8.224 4.978 10.453 1.00 69.88 88 ASP A O 1
ATOM 714 N N . ALA A 1 89 ? 6.314 5.612 9.464 1.00 70.88 89 ALA A N 1
ATOM 715 C CA . ALA A 1 89 ? 6.001 4.320 8.857 1.00 70.88 89 ALA A CA 1
ATOM 716 C C . ALA A 1 89 ? 5.541 4.464 7.398 1.00 70.88 89 ALA A C 1
ATOM 718 O O . ALA A 1 89 ? 5.087 5.521 6.965 1.00 70.88 89 ALA A O 1
ATOM 719 N N . SER A 1 90 ? 5.664 3.388 6.621 1.00 77.88 90 SER A N 1
ATOM 720 C CA . SER A 1 90 ? 5.174 3.331 5.233 1.00 77.88 90 SER A CA 1
ATOM 721 C C . SER A 1 90 ? 3.918 2.476 5.084 1.00 77.88 90 SER A C 1
ATOM 723 O O . SER A 1 90 ? 3.182 2.644 4.117 1.00 77.88 90 SER A O 1
ATOM 725 N N . ALA A 1 91 ? 3.664 1.585 6.042 1.00 85.81 91 ALA A N 1
ATOM 726 C CA . ALA A 1 91 ? 2.409 0.865 6.185 1.00 85.81 91 ALA A CA 1
ATOM 727 C C . ALA A 1 91 ? 2.249 0.322 7.611 1.00 85.81 91 ALA A C 1
ATOM 729 O O . ALA A 1 91 ? 3.221 0.183 8.359 1.00 85.81 91 ALA A O 1
ATOM 730 N N . VAL A 1 92 ? 1.031 -0.088 7.947 1.00 90.31 92 VAL A N 1
ATOM 731 C CA . VAL A 1 92 ? 0.719 -0.942 9.095 1.00 90.31 92 VAL A CA 1
ATOM 732 C C . VAL A 1 92 ? 0.160 -2.262 8.599 1.00 90.31 92 VAL A C 1
ATOM 734 O O . VAL A 1 92 ? -0.691 -2.288 7.713 1.00 90.31 92 VAL A O 1
ATOM 737 N N . LEU A 1 93 ? 0.627 -3.357 9.196 1.00 92.81 93 LEU A N 1
ATOM 738 C CA . LEU A 1 93 ? -0.018 -4.662 9.143 1.00 92.81 93 LEU A CA 1
ATOM 739 C C . LEU A 1 93 ? -0.758 -4.830 10.472 1.00 92.81 93 LEU A C 1
ATOM 741 O O . LEU A 1 93 ? -0.143 -4.751 11.536 1.00 92.81 93 LEU A O 1
ATOM 745 N N . ALA A 1 94 ? -2.066 -5.047 10.431 1.00 95.94 94 ALA A N 1
ATOM 746 C CA . ALA A 1 94 ? -2.917 -5.114 11.613 1.00 95.94 94 ALA A CA 1
ATOM 747 C C . ALA A 1 94 ? -4.024 -6.165 11.462 1.00 95.94 94 ALA A C 1
ATOM 749 O O . ALA A 1 94 ? -4.199 -6.779 10.410 1.00 95.94 94 ALA A O 1
ATOM 750 N N . VAL A 1 95 ? -4.761 -6.384 12.545 1.00 98.19 95 VAL A N 1
ATOM 751 C CA . VAL A 1 95 ? -5.987 -7.178 12.565 1.00 98.19 95 VAL A CA 1
ATOM 752 C C . VAL A 1 95 ? -7.094 -6.380 13.245 1.00 98.19 95 VAL A C 1
ATOM 754 O O . VAL A 1 95 ? -6.878 -5.777 14.295 1.00 98.19 95 VAL A O 1
ATOM 757 N N . GLY A 1 96 ? -8.271 -6.363 12.631 1.00 98.25 96 GLY A N 1
ATOM 758 C CA . GLY A 1 96 ? -9.492 -5.798 13.189 1.00 98.25 96 GLY A CA 1
ATOM 759 C C . GLY A 1 96 ? -10.400 -6.900 13.726 1.00 98.25 96 GLY A C 1
ATOM 760 O O . GLY A 1 96 ? -10.551 -7.930 13.067 1.00 98.25 96 GLY A O 1
ATOM 761 N N . ARG A 1 97 ? -10.988 -6.703 14.913 1.00 98.12 97 ARG A N 1
ATOM 762 C CA . ARG A 1 97 ? -12.027 -7.578 15.494 1.00 98.12 97 ARG A CA 1
ATOM 763 C C . ARG A 1 97 ? -13.039 -6.755 16.285 1.00 98.12 97 ARG A C 1
ATOM 765 O O . ARG A 1 97 ? -12.683 -6.146 17.298 1.00 98.12 97 ARG A O 1
ATOM 772 N N . GLY A 1 98 ? -14.298 -6.750 15.853 1.00 96.50 98 GLY A N 1
ATOM 773 C CA . GLY A 1 98 ? -15.345 -5.914 16.440 1.00 96.50 98 GLY A CA 1
ATOM 774 C C . GLY A 1 98 ? -14.921 -4.444 16.475 1.00 96.50 98 GLY A C 1
ATOM 775 O O . GLY A 1 98 ? -14.644 -3.846 15.446 1.00 96.50 98 GLY A O 1
ATOM 776 N N . ASN A 1 99 ? -14.792 -3.871 17.673 1.00 95.38 99 ASN A N 1
ATOM 777 C CA . ASN A 1 99 ? -14.391 -2.468 17.835 1.00 95.38 99 ASN A CA 1
ATOM 778 C C . ASN A 1 99 ? -12.879 -2.274 18.036 1.00 95.38 99 ASN A C 1
ATOM 780 O O . ASN A 1 99 ? -12.452 -1.175 18.375 1.00 95.38 99 ASN A O 1
ATOM 784 N N . GLN A 1 100 ? -12.057 -3.308 17.850 1.00 95.62 100 GLN A N 1
ATOM 785 C CA . GLN A 1 100 ? -10.622 -3.268 18.141 1.00 95.62 100 GLN A CA 1
ATOM 786 C C . GLN A 1 100 ? -9.772 -3.361 16.875 1.00 95.62 100 GLN A C 1
ATOM 788 O O . GLN A 1 100 ? -10.107 -4.103 15.955 1.00 95.62 100 GLN A O 1
ATOM 793 N N . ILE A 1 101 ? -8.645 -2.644 16.871 1.00 96.44 101 ILE A N 1
ATOM 794 C CA . ILE A 1 101 ? -7.580 -2.748 15.867 1.00 96.44 101 ILE A CA 1
ATOM 795 C C . ILE A 1 101 ? -6.276 -3.032 16.614 1.00 96.44 101 ILE A C 1
ATOM 797 O O . ILE A 1 101 ? -5.854 -2.243 17.457 1.00 96.44 101 ILE A O 1
ATOM 801 N N . GLU A 1 102 ? -5.638 -4.156 16.300 1.00 93.75 102 GLU A N 1
ATOM 802 C CA . GLU A 1 102 ? -4.358 -4.572 16.873 1.00 93.75 102 GLU A CA 1
ATOM 803 C C . GLU A 1 102 ? -3.276 -4.541 15.791 1.00 93.75 102 GLU A C 1
ATOM 805 O O . GLU A 1 102 ? -3.356 -5.250 14.784 1.00 93.75 102 GLU A O 1
ATOM 810 N N . VAL A 1 103 ? -2.238 -3.732 16.005 1.00 91.69 103 VAL A N 1
ATOM 811 C CA . VAL A 1 103 ? -1.092 -3.663 15.093 1.00 91.69 103 VAL A CA 1
ATOM 812 C C . VAL A 1 103 ? -0.207 -4.889 15.277 1.00 91.69 103 VAL A C 1
ATOM 814 O O . VAL A 1 103 ? 0.261 -5.178 16.376 1.00 91.69 103 VAL A O 1
ATOM 817 N N . PHE A 1 104 ? 0.057 -5.592 14.180 1.00 87.69 104 PHE A N 1
ATOM 818 C CA . PHE A 1 104 ? 1.044 -6.661 14.126 1.00 87.69 104 PHE A CA 1
ATOM 819 C C . PHE A 1 104 ? 2.446 -6.118 13.860 1.00 87.69 104 PHE A C 1
ATOM 821 O O . PHE A 1 104 ? 3.386 -6.499 14.555 1.00 87.69 104 PHE A O 1
ATOM 828 N N . ASP A 1 105 ? 2.580 -5.273 12.840 1.00 86.56 105 ASP A N 1
ATOM 829 C CA . ASP A 1 105 ? 3.870 -4.771 12.386 1.00 86.56 105 ASP A CA 1
ATOM 830 C C . ASP A 1 105 ? 3.744 -3.359 11.809 1.00 86.56 105 ASP A C 1
ATOM 832 O O . ASP A 1 105 ? 2.780 -3.028 11.112 1.00 86.56 105 ASP A O 1
ATOM 836 N N . TRP A 1 106 ? 4.755 -2.544 12.092 1.00 85.69 106 TRP A N 1
ATOM 837 C CA . TRP A 1 106 ? 4.936 -1.218 11.521 1.00 85.69 106 TRP A CA 1
ATOM 838 C C . TRP A 1 106 ? 5.934 -1.348 10.379 1.00 85.69 106 TRP A C 1
ATOM 840 O O . TRP A 1 106 ? 7.146 -1.311 10.597 1.00 85.69 106 TRP A O 1
ATOM 850 N N . ASN A 1 107 ? 5.439 -1.504 9.153 1.00 73.50 107 ASN A N 1
ATOM 851 C CA . ASN A 1 107 ? 6.322 -1.657 8.009 1.00 73.50 107 ASN A CA 1
ATOM 852 C C . ASN A 1 107 ? 6.960 -0.305 7.664 1.00 73.50 107 ASN A C 1
ATOM 854 O O . ASN A 1 107 ? 6.300 0.640 7.218 1.00 73.50 107 ASN A O 1
ATOM 858 N N . ARG A 1 108 ? 8.274 -0.226 7.880 1.00 69.50 108 ARG A N 1
ATOM 859 C CA . ARG A 1 108 ? 9.115 0.928 7.535 1.00 69.50 108 ARG A CA 1
ATOM 860 C C . ARG A 1 108 ? 9.954 0.696 6.280 1.00 69.50 108 ARG A C 1
ATOM 862 O O . ARG A 1 108 ? 10.564 1.640 5.791 1.00 69.50 108 ARG A O 1
ATOM 869 N N . GLU A 1 109 ? 9.997 -0.536 5.782 1.00 58.66 109 GLU A N 1
ATOM 870 C CA . GLU A 1 109 ? 10.984 -0.990 4.802 1.00 58.66 109 GLU A CA 1
ATOM 871 C C . GLU A 1 109 ? 10.536 -0.749 3.357 1.00 58.66 109 GLU A C 1
ATOM 873 O O . GLU A 1 109 ? 11.374 -0.454 2.510 1.00 58.66 109 GLU A O 1
ATOM 878 N N . TYR A 1 110 ? 9.229 -0.797 3.062 1.00 69.69 110 TYR A N 1
ATOM 879 C CA . TYR A 1 110 ? 8.726 -0.716 1.681 1.00 69.69 110 TYR A CA 1
ATOM 880 C C . TYR A 1 110 ? 7.785 0.478 1.489 1.00 69.69 110 TYR A C 1
ATOM 882 O O . TYR A 1 110 ? 6.563 0.352 1.553 1.00 69.69 110 TYR A O 1
ATOM 890 N N . ALA A 1 111 ? 8.363 1.654 1.225 1.00 73.75 111 ALA A N 1
ATOM 891 C CA . ALA A 1 111 ? 7.634 2.868 0.842 1.00 73.75 111 ALA A CA 1
ATOM 892 C C . ALA A 1 111 ? 7.097 2.777 -0.599 1.00 73.75 111 ALA A C 1
ATOM 894 O O . ALA A 1 111 ? 7.538 3.514 -1.486 1.00 73.75 111 ALA A O 1
ATOM 895 N N . LEU A 1 112 ? 6.167 1.845 -0.828 1.00 83.12 112 LEU A N 1
ATOM 896 C CA . LEU A 1 112 ? 5.617 1.500 -2.141 1.00 83.12 112 LEU A CA 1
ATOM 897 C C . LEU A 1 112 ? 5.064 2.720 -2.878 1.00 83.12 112 LEU A C 1
ATOM 899 O O . LEU A 1 112 ? 5.408 2.922 -4.041 1.00 83.12 112 LEU A O 1
ATOM 903 N N . GLY A 1 113 ? 4.298 3.580 -2.202 1.00 82.31 113 GLY A N 1
ATOM 904 C CA . GLY A 1 113 ? 3.755 4.784 -2.839 1.00 82.31 113 GLY A CA 1
ATOM 905 C C . GLY A 1 113 ? 4.869 5.702 -3.345 1.00 82.31 113 GLY A C 1
ATOM 906 O O . GLY A 1 113 ? 4.831 6.175 -4.475 1.00 82.31 113 GLY A O 1
ATOM 907 N N . GLY A 1 114 ? 5.939 5.858 -2.558 1.00 81.00 114 GLY A N 1
ATOM 908 C CA . GLY A 1 114 ? 7.104 6.646 -2.953 1.00 81.00 114 GLY A CA 1
ATOM 909 C C . GLY A 1 114 ? 7.879 6.044 -4.129 1.00 81.00 114 GLY A C 1
ATOM 910 O O . GLY A 1 114 ? 8.441 6.795 -4.923 1.00 81.00 114 GLY A O 1
ATOM 911 N N . ALA A 1 115 ? 7.907 4.715 -4.263 1.00 86.69 115 ALA A N 1
ATOM 912 C CA . ALA A 1 115 ? 8.500 4.044 -5.418 1.00 86.69 115 ALA A CA 1
ATOM 913 C C . ALA A 1 115 ? 7.707 4.341 -6.700 1.00 86.69 115 ALA A C 1
ATOM 915 O O . ALA A 1 115 ? 8.285 4.787 -7.689 1.00 86.69 115 ALA A O 1
ATOM 916 N N . TRP A 1 116 ? 6.383 4.174 -6.669 1.00 88.75 116 TRP A N 1
ATOM 917 C CA . TRP A 1 116 ? 5.520 4.471 -7.817 1.00 88.75 116 TRP A CA 1
ATOM 918 C C . TRP A 1 116 ? 5.625 5.930 -8.266 1.00 88.75 116 TRP A C 1
ATOM 920 O O . TRP A 1 116 ? 5.766 6.195 -9.463 1.00 88.75 116 TRP A O 1
ATOM 930 N N . THR A 1 117 ? 5.648 6.866 -7.318 1.00 83.38 117 THR A N 1
ATOM 931 C CA . THR A 1 117 ? 5.848 8.294 -7.601 1.00 83.38 117 THR A CA 1
ATOM 932 C C . THR A 1 117 ? 7.220 8.558 -8.198 1.00 83.38 117 THR A C 1
ATOM 934 O O . THR A 1 117 ? 7.320 9.202 -9.241 1.00 83.38 117 THR A O 1
ATOM 937 N N . GLY A 1 118 ? 8.275 7.988 -7.606 1.00 84.69 118 GLY A N 1
ATOM 938 C CA . GLY A 1 118 ? 9.639 8.118 -8.108 1.00 84.69 118 GLY A CA 1
ATOM 939 C C . GLY A 1 118 ? 9.781 7.647 -9.554 1.00 84.69 118 GLY A C 1
ATOM 940 O O . GLY A 1 118 ? 10.435 8.318 -10.349 1.00 84.69 118 GLY A O 1
ATOM 941 N N . TYR A 1 119 ? 9.135 6.538 -9.914 1.00 92.12 119 TYR A N 1
ATOM 942 C CA . TYR A 1 119 ? 9.149 6.033 -11.284 1.00 92.12 119 TYR A CA 1
ATOM 943 C C . TYR A 1 119 ? 8.382 6.970 -12.221 1.00 92.12 119 TYR A C 1
ATOM 945 O O . TYR A 1 119 ? 8.943 7.409 -13.226 1.00 92.12 119 TYR A O 1
ATOM 953 N N . CYS A 1 120 ? 7.135 7.327 -11.889 1.00 87.75 120 CYS A N 1
ATOM 954 C CA . CYS A 1 120 ? 6.313 8.217 -12.717 1.00 87.75 120 CYS A CA 1
ATOM 955 C C . CYS A 1 120 ? 7.025 9.542 -13.020 1.00 87.75 120 CYS A C 1
ATOM 957 O O . CYS A 1 120 ? 7.161 9.919 -14.187 1.00 87.75 120 CYS A O 1
ATOM 959 N N . GLU A 1 121 ? 7.527 10.212 -11.982 1.00 83.88 121 GLU A N 1
ATOM 960 C CA . GLU A 1 121 ? 8.118 11.542 -12.110 1.00 83.88 121 GLU A CA 1
ATOM 961 C C . GLU A 1 121 ? 9.503 11.507 -12.753 1.00 83.88 121 GLU A C 1
ATOM 963 O O . GLU A 1 121 ? 9.768 12.267 -13.687 1.00 83.88 121 GLU A O 1
ATOM 968 N N . ASN A 1 122 ? 10.389 10.631 -12.268 1.00 88.00 122 ASN A N 1
ATOM 969 C CA . ASN A 1 122 ? 11.807 10.700 -12.622 1.00 88.00 122 ASN A CA 1
ATOM 970 C C . ASN A 1 122 ? 12.155 9.884 -13.868 1.00 88.00 122 ASN A C 1
ATOM 972 O O . ASN A 1 122 ? 13.083 10.257 -14.579 1.00 88.00 122 ASN A O 1
ATOM 976 N N . ASN A 1 123 ? 11.433 8.795 -14.156 1.00 92.94 123 ASN A N 1
ATOM 977 C CA . ASN A 1 123 ? 11.690 7.996 -15.355 1.00 92.94 123 ASN A CA 1
ATOM 978 C C . ASN A 1 123 ? 10.767 8.363 -16.512 1.00 92.94 123 ASN A C 1
ATOM 980 O O . ASN A 1 123 ? 11.223 8.496 -17.646 1.00 92.94 123 ASN A O 1
ATOM 984 N N . TYR A 1 124 ? 9.464 8.488 -16.250 1.00 89.56 124 TYR A N 1
ATOM 985 C CA . TYR A 1 124 ? 8.463 8.580 -17.316 1.00 89.56 124 TYR A CA 1
ATOM 986 C C . TYR A 1 124 ? 8.081 10.015 -17.685 1.00 89.56 124 TYR A C 1
ATOM 988 O O . TYR A 1 124 ? 7.308 10.182 -18.633 1.00 89.56 124 TYR A O 1
ATOM 996 N N . GLY A 1 125 ? 8.643 11.013 -16.994 1.00 82.69 125 GLY A N 1
ATOM 997 C CA . GLY A 1 125 ? 8.426 12.438 -17.260 1.00 82.69 125 GLY A CA 1
ATOM 998 C C . GLY A 1 125 ? 7.057 12.947 -16.808 1.00 82.69 125 GLY A C 1
ATOM 999 O O . GLY A 1 125 ? 6.678 14.076 -17.119 1.00 82.69 125 GLY A O 1
ATOM 1000 N N . TRP A 1 126 ? 6.311 12.134 -16.064 1.00 78.25 126 TRP A N 1
ATOM 1001 C CA . TRP A 1 126 ? 5.001 12.476 -15.530 1.00 78.25 126 TRP A CA 1
ATOM 1002 C C . TRP A 1 126 ? 5.174 13.227 -14.215 1.00 78.25 126 TRP A C 1
ATOM 1004 O O . TRP A 1 126 ? 5.050 12.650 -13.142 1.00 78.25 126 TRP A O 1
ATOM 1014 N N . SER A 1 127 ? 5.565 14.499 -14.310 1.00 61.38 127 SER A N 1
ATOM 1015 C CA . SER A 1 127 ? 5.923 15.334 -13.160 1.00 61.38 127 SER A CA 1
ATOM 1016 C C . SER A 1 127 ? 5.096 16.615 -13.082 1.00 61.38 127 SER A C 1
ATOM 1018 O O . SER A 1 127 ? 4.881 17.279 -14.095 1.00 61.38 127 SER A O 1
ATOM 1020 N N . HIS A 1 128 ? 4.819 17.032 -11.846 1.00 51.88 128 HIS A N 1
ATOM 1021 C CA . HIS A 1 128 ? 4.188 18.292 -11.437 1.00 51.88 128 HIS A CA 1
ATOM 1022 C C . HIS A 1 128 ? 4.906 19.579 -11.921 1.00 51.88 128 HIS A C 1
ATOM 1024 O O . HIS A 1 128 ? 4.447 20.692 -11.673 1.00 51.88 128 HIS A O 1
ATOM 1030 N N . ARG A 1 129 ? 6.115 19.482 -12.508 1.00 44.06 129 ARG A N 1
ATOM 1031 C CA . ARG A 1 129 ? 7.032 20.634 -12.673 1.00 44.06 129 ARG A CA 1
ATOM 1032 C C . ARG A 1 129 ? 7.322 21.069 -14.104 1.00 44.06 129 ARG A C 1
ATOM 1034 O O . ARG A 1 129 ? 7.962 22.107 -14.265 1.00 44.06 129 ARG A O 1
ATOM 1041 N N . ARG A 1 130 ? 6.936 20.307 -15.131 1.00 39.84 130 ARG A N 1
ATOM 1042 C CA . ARG A 1 130 ? 7.363 20.609 -16.514 1.00 39.84 130 ARG A CA 1
ATOM 1043 C C . ARG A 1 130 ? 6.261 21.062 -17.461 1.00 39.84 130 ARG A C 1
ATOM 1045 O O . ARG A 1 130 ? 6.609 21.658 -18.469 1.00 39.84 130 ARG A O 1
ATOM 1052 N N . ASN A 1 131 ? 4.987 20.874 -17.133 1.00 32.38 131 ASN A N 1
ATOM 1053 C CA . ASN A 1 131 ? 3.864 21.380 -17.919 1.00 32.38 131 ASN A CA 1
ATOM 1054 C C . ASN A 1 131 ? 2.734 21.803 -16.979 1.00 32.38 131 ASN A C 1
ATOM 1056 O O . ASN A 1 131 ? 2.620 21.289 -15.874 1.00 32.38 131 ASN A O 1
ATOM 1060 N N . PHE A 1 132 ? 1.941 22.774 -17.416 1.00 35.94 132 PHE A N 1
ATOM 1061 C CA . PHE A 1 132 ? 0.898 23.445 -16.641 1.00 35.94 132 PHE A CA 1
ATOM 1062 C C . PHE A 1 132 ? -0.341 22.582 -16.334 1.00 35.94 132 PHE A C 1
ATOM 1064 O O . PHE A 1 132 ? -1.337 23.140 -15.897 1.00 35.94 132 PHE A O 1
ATOM 1071 N N . ASP A 1 133 ? -0.282 21.261 -16.506 1.00 31.69 133 ASP A N 1
ATOM 1072 C CA . ASP A 1 133 ? -1.425 20.364 -16.355 1.00 31.69 133 ASP A CA 1
ATOM 1073 C C . ASP A 1 133 ? -1.004 19.028 -15.706 1.00 31.69 133 ASP A C 1
ATOM 1075 O O . ASP A 1 133 ? -0.141 18.318 -16.223 1.00 31.69 133 ASP A O 1
ATOM 1079 N N . GLU A 1 134 ? -1.689 18.722 -14.595 1.00 39.84 134 GLU A N 1
ATOM 1080 C CA . GLU A 1 134 ? -2.040 17.393 -14.056 1.00 39.84 134 GLU A CA 1
ATOM 1081 C C . GLU A 1 134 ? -0.929 16.561 -13.363 1.00 39.84 134 GLU A C 1
ATOM 1083 O O . GLU A 1 134 ? 0.198 16.466 -13.835 1.00 39.84 134 GLU A O 1
ATOM 1088 N N . ASP A 1 135 ? -1.263 15.939 -12.216 1.00 41.75 135 ASP A N 1
ATOM 1089 C CA . ASP A 1 135 ? -0.351 15.514 -11.127 1.00 41.75 135 ASP A CA 1
ATOM 1090 C C . ASP A 1 135 ? -0.526 14.038 -10.690 1.00 41.75 135 ASP A C 1
ATOM 1092 O O . ASP A 1 135 ? -1.657 13.574 -10.593 1.00 41.75 135 ASP A O 1
ATOM 1096 N N . VAL A 1 136 ? 0.574 13.330 -10.348 1.00 38.56 136 VAL A N 1
ATOM 1097 C CA . VAL A 1 136 ? 0.682 11.870 -10.043 1.00 38.56 136 VAL A CA 1
ATOM 1098 C C . VAL A 1 136 ? -0.100 11.446 -8.801 1.00 38.56 136 VAL A C 1
ATOM 1100 O O . VAL A 1 136 ? 0.400 11.526 -7.684 1.00 38.56 136 VAL A O 1
ATOM 1103 N N . SER A 1 137 ? -1.292 10.878 -8.980 1.00 43.38 137 SER A N 1
ATOM 1104 C CA . SER A 1 137 ? -2.072 10.352 -7.849 1.00 43.38 137 SER A CA 1
ATOM 1105 C C . SER A 1 137 ? -1.898 8.844 -7.644 1.00 43.38 137 SER A C 1
ATOM 1107 O O . SER A 1 137 ? -2.639 8.067 -8.239 1.00 43.38 137 SER A O 1
ATOM 1109 N N . TRP A 1 138 ? -0.914 8.481 -6.803 1.00 45.28 138 TRP A N 1
ATOM 1110 C CA . TRP A 1 138 ? -0.937 7.364 -5.818 1.00 45.28 138 TRP A CA 1
ATOM 1111 C C . TRP A 1 138 ? -0.304 7.755 -4.467 1.00 45.28 138 TRP A C 1
ATOM 1113 O O . TRP A 1 138 ? -0.331 6.977 -3.518 1.00 45.28 138 TRP A O 1
ATOM 1123 N N . SER A 1 139 ? 0.274 8.955 -4.379 1.00 35.88 139 SER A N 1
ATOM 1124 C CA . SER A 1 139 ? 0.937 9.515 -3.204 1.00 35.88 139 SER A CA 1
ATOM 1125 C C . SER A 1 139 ? 0.535 10.976 -3.047 1.00 35.88 139 SER A C 1
ATOM 1127 O O . SER A 1 139 ? 0.371 11.659 -4.056 1.00 35.88 139 SER A O 1
ATOM 1129 N N . GLU A 1 140 ? 0.459 11.453 -1.809 1.00 40.19 140 GLU A N 1
ATOM 1130 C CA . GLU A 1 140 ? 0.280 12.854 -1.425 1.00 40.19 140 GLU A CA 1
ATOM 1131 C C . GLU A 1 140 ? 0.847 13.891 -2.406 1.00 40.19 140 GLU A C 1
ATOM 1133 O O . GLU A 1 140 ? 2.051 13.959 -2.675 1.00 40.19 140 GLU A O 1
ATOM 1138 N N . GLY A 1 141 ? -0.028 14.811 -2.812 1.00 35.81 141 GLY A N 1
ATOM 1139 C CA . GLY A 1 141 ? 0.378 16.132 -3.253 1.00 35.81 141 GLY A CA 1
ATOM 1140 C C . GLY A 1 141 ? 0.961 16.905 -2.071 1.00 35.81 141 GLY A C 1
ATOM 1141 O O . GLY A 1 141 ? 0.240 17.453 -1.237 1.00 35.81 141 GLY A O 1
ATOM 1142 N N . ARG A 1 142 ? 2.289 17.024 -2.007 1.00 34.66 142 ARG A N 1
ATOM 1143 C CA . ARG A 1 142 ? 2.908 18.125 -1.263 1.00 34.66 142 ARG A CA 1
ATOM 1144 C C . ARG A 1 142 ? 2.647 19.415 -2.037 1.00 34.66 142 ARG A C 1
ATOM 1146 O O . ARG A 1 142 ? 3.422 19.734 -2.930 1.00 34.66 142 ARG A O 1
ATOM 1153 N N . THR A 1 143 ? 1.599 20.160 -1.683 1.00 34.91 143 THR A N 1
ATOM 1154 C CA . THR A 1 143 ? 1.561 21.639 -1.553 1.00 34.91 143 THR A CA 1
ATOM 1155 C C . THR A 1 143 ? 0.117 22.162 -1.515 1.00 34.91 143 THR A C 1
ATOM 1157 O O . THR A 1 143 ? -0.740 21.769 -2.296 1.00 34.91 143 THR A O 1
ATOM 1160 N N . GLY A 1 144 ? -0.161 23.060 -0.564 1.00 32.84 144 GLY A N 1
ATOM 1161 C CA . GLY A 1 144 ? -1.488 23.613 -0.283 1.00 32.84 144 GLY A CA 1
ATOM 1162 C C . GLY A 1 144 ? -1.992 24.637 -1.303 1.00 32.84 144 GLY A C 1
ATOM 1163 O O . GLY A 1 144 ? -2.088 25.812 -0.973 1.00 32.84 144 GLY A O 1
ATOM 1164 N N . ASN A 1 145 ? -2.375 24.203 -2.506 1.00 30.09 145 ASN A N 1
ATOM 1165 C CA . ASN A 1 145 ? -3.198 25.014 -3.410 1.00 30.09 145 ASN A CA 1
ATOM 1166 C C . ASN A 1 145 ? -4.338 24.185 -4.028 1.00 30.09 145 ASN A C 1
ATOM 1168 O O . ASN A 1 145 ? -4.135 23.329 -4.880 1.00 30.09 145 ASN A O 1
ATOM 1172 N N . LEU A 1 146 ? -5.562 24.486 -3.590 1.00 34.25 146 LEU A N 1
ATOM 1173 C CA . LEU A 1 146 ? -6.829 23.800 -3.884 1.00 34.25 146 LEU A CA 1
ATOM 1174 C C . LEU A 1 146 ? -7.408 24.052 -5.296 1.00 34.25 146 LEU A C 1
ATOM 1176 O O . LEU A 1 146 ? -8.618 24.227 -5.429 1.00 34.25 146 LEU A O 1
ATOM 1180 N N . GLN A 1 147 ? -6.599 24.120 -6.357 1.00 28.36 147 GLN A N 1
ATOM 1181 C CA . GLN A 1 147 ? -7.134 24.431 -7.700 1.00 28.36 147 GLN A CA 1
ATOM 1182 C C . GLN A 1 147 ? -6.851 23.418 -8.815 1.00 28.36 147 GLN A C 1
ATOM 1184 O O . GLN A 1 147 ? -7.466 23.550 -9.868 1.00 28.36 147 GLN A O 1
ATOM 1189 N N . ASN A 1 148 ? -6.050 22.369 -8.597 1.00 31.44 148 ASN A N 1
ATOM 1190 C CA . ASN A 1 148 ? -5.581 21.508 -9.692 1.00 31.44 148 ASN A CA 1
ATOM 1191 C C . ASN A 1 148 ? -5.807 20.013 -9.399 1.00 31.44 148 ASN A C 1
ATOM 1193 O O . ASN A 1 148 ? -4.891 19.317 -8.975 1.00 31.44 148 ASN A O 1
ATOM 1197 N N . TYR A 1 149 ? -7.025 19.507 -9.609 1.00 34.78 149 TYR A N 1
ATOM 1198 C CA . TYR A 1 149 ? -7.299 18.066 -9.524 1.00 34.78 149 TYR A CA 1
ATOM 1199 C C . TYR A 1 149 ? -7.312 17.413 -10.914 1.00 34.78 149 TYR A C 1
ATOM 1201 O O . TYR A 1 149 ? -8.101 17.833 -11.751 1.00 34.78 149 TYR A O 1
ATOM 1209 N N . SER A 1 150 ? -6.504 16.346 -11.050 1.00 35.69 150 SER A N 1
ATOM 1210 C CA . SER A 1 150 ? -6.724 15.063 -11.763 1.00 35.69 150 SER A CA 1
ATOM 1211 C C . SER A 1 150 ? -5.679 14.673 -12.827 1.00 35.69 150 SER A C 1
ATOM 1213 O O . SER A 1 150 ? -5.830 15.026 -13.986 1.00 35.69 150 SER A O 1
ATOM 1215 N N . GLY A 1 151 ? -4.683 13.850 -12.448 1.00 42.12 151 GLY A N 1
ATOM 1216 C CA . GLY A 1 151 ? -3.788 13.116 -13.361 1.00 42.12 151 GLY A CA 1
ATOM 1217 C C . GLY A 1 151 ? -3.399 11.718 -12.832 1.00 42.12 151 GLY A C 1
ATOM 1218 O O . GLY A 1 151 ? -2.539 11.549 -11.975 1.00 42.12 151 GLY A O 1
ATOM 1219 N N . HIS A 1 152 ? -4.007 10.639 -13.326 1.00 54.78 152 HIS A N 1
ATOM 1220 C CA . HIS A 1 152 ? -3.738 9.276 -12.824 1.00 54.78 152 HIS A CA 1
ATOM 1221 C C . HIS A 1 152 ? -2.463 8.644 -13.419 1.00 54.78 152 HIS A C 1
ATOM 1223 O O . HIS A 1 152 ? -2.526 7.588 -14.050 1.00 54.78 152 HIS A O 1
ATOM 1229 N N . TYR A 1 153 ? -1.285 9.250 -13.237 1.00 70.94 153 TYR A N 1
ATOM 1230 C CA . TYR A 1 153 ? -0.071 8.778 -13.921 1.00 70.94 153 TYR A CA 1
ATOM 1231 C C . TYR A 1 153 ? 0.362 7.364 -13.550 1.00 70.94 153 TYR A C 1
ATOM 1233 O O . TYR A 1 153 ? 0.803 6.631 -14.430 1.00 70.94 153 TYR A O 1
ATOM 1241 N N . ALA A 1 154 ? 0.188 6.924 -12.302 1.00 80.19 154 ALA A N 1
ATOM 1242 C CA . ALA A 1 154 ? 0.501 5.530 -12.002 1.00 80.19 154 ALA A CA 1
ATOM 1243 C C . ALA A 1 154 ? -0.583 4.556 -12.498 1.00 80.19 154 ALA A C 1
ATOM 1245 O O . ALA A 1 154 ? -0.249 3.425 -12.820 1.00 80.19 154 ALA A O 1
ATOM 1246 N N . GLY A 1 155 ? -1.820 5.012 -12.749 1.00 85.31 155 GLY A N 1
ATOM 1247 C CA . GLY A 1 155 ? -2.781 4.251 -13.560 1.00 85.31 155 GLY A CA 1
ATOM 1248 C C . GLY A 1 155 ? -2.310 4.091 -15.014 1.00 85.31 155 GLY A C 1
ATOM 1249 O O . GLY A 1 155 ? -2.356 2.994 -15.568 1.00 85.31 155 GLY A O 1
ATOM 1250 N N . SER A 1 156 ? -1.759 5.152 -15.612 1.00 87.81 156 SER A N 1
ATOM 1251 C CA . SER A 1 156 ? -1.114 5.087 -16.933 1.00 87.81 156 SER A CA 1
ATOM 1252 C C . SER A 1 156 ? 0.130 4.192 -16.933 1.00 87.81 156 SER A C 1
ATOM 1254 O O . SER A 1 156 ? 0.364 3.466 -17.899 1.00 87.81 156 SER A O 1
ATOM 1256 N N . LEU A 1 157 ? 0.915 4.196 -15.850 1.00 90.50 157 LEU A N 1
ATOM 1257 C CA . LEU A 1 157 ? 2.066 3.306 -15.691 1.00 90.50 157 LEU A CA 1
ATOM 1258 C C . LEU A 1 157 ? 1.635 1.841 -15.565 1.00 90.50 157 LEU A C 1
ATOM 1260 O O . LEU A 1 157 ? 2.226 0.976 -16.207 1.00 90.50 157 LEU A O 1
ATOM 1264 N N . MET A 1 158 ? 0.577 1.568 -14.795 1.00 92.75 158 MET A N 1
ATOM 1265 C CA . MET A 1 158 ? -0.048 0.245 -14.704 1.00 92.75 158 MET A CA 1
ATOM 1266 C C . MET A 1 158 ? -0.550 -0.224 -16.075 1.00 92.75 158 MET A C 1
ATOM 1268 O O . MET A 1 158 ? -0.346 -1.377 -16.447 1.00 92.75 158 MET A O 1
ATOM 1272 N N . ALA A 1 159 ? -1.158 0.664 -16.866 1.00 92.56 159 ALA A N 1
ATOM 1273 C CA . ALA A 1 159 ? -1.571 0.333 -18.226 1.00 92.56 159 ALA A CA 1
ATOM 1274 C C . ALA A 1 159 ? -0.362 0.001 -19.118 1.00 92.56 159 ALA A C 1
ATOM 1276 O O . ALA A 1 159 ? -0.381 -0.999 -19.836 1.00 92.56 159 ALA A O 1
ATOM 1277 N N . LEU A 1 160 ? 0.717 0.787 -19.039 1.00 94.56 160 LEU A N 1
ATOM 1278 C CA . LEU A 1 160 ? 1.955 0.529 -19.778 1.00 94.56 160 LEU A CA 1
ATOM 1279 C C . LEU A 1 160 ? 2.591 -0.817 -19.400 1.00 94.56 160 LEU A C 1
ATOM 1281 O O . LEU A 1 160 ? 3.072 -1.531 -20.279 1.00 94.56 160 LEU A O 1
ATOM 1285 N N . ALA A 1 161 ? 2.551 -1.178 -18.115 1.00 96.81 161 ALA A N 1
ATOM 1286 C CA . ALA A 1 161 ? 3.102 -2.424 -17.588 1.00 96.81 161 ALA A CA 1
ATOM 1287 C C . ALA A 1 161 ? 2.539 -3.676 -18.287 1.00 96.81 161 ALA A C 1
ATOM 1289 O O . ALA A 1 161 ? 3.257 -4.667 -18.431 1.00 96.81 161 ALA A O 1
ATOM 1290 N N . SER A 1 162 ? 1.297 -3.615 -18.786 1.00 96.56 162 SER A N 1
ATOM 1291 C CA . SER A 1 162 ? 0.653 -4.716 -19.520 1.00 96.56 162 SER A CA 1
ATOM 1292 C C . SER A 1 162 ? 1.302 -5.047 -20.872 1.00 96.56 162 SER A C 1
ATOM 1294 O O . SER A 1 162 ? 1.123 -6.152 -21.381 1.00 96.56 162 SER A O 1
ATOM 1296 N N . TYR A 1 163 ? 2.077 -4.121 -21.447 1.00 97.62 163 TYR A N 1
ATOM 1297 C CA . TYR A 1 163 ? 2.765 -4.310 -22.729 1.00 97.62 163 TYR A CA 1
ATOM 1298 C C . TYR A 1 163 ? 4.202 -4.826 -22.585 1.00 97.62 163 TYR A C 1
ATOM 1300 O O . TYR A 1 163 ? 4.850 -5.094 -23.597 1.00 97.62 163 TYR A O 1
ATOM 1308 N N . GLY A 1 164 ? 4.726 -4.907 -21.360 1.00 97.50 164 GLY A N 1
ATOM 1309 C CA . GLY A 1 164 ? 6.114 -5.275 -21.094 1.00 97.50 164 GLY A CA 1
ATOM 1310 C C . GLY A 1 164 ? 6.292 -6.684 -20.543 1.00 97.50 164 GLY A C 1
ATOM 1311 O O . GLY A 1 164 ? 5.335 -7.385 -20.218 1.00 97.50 164 GLY A O 1
ATOM 1312 N N . LYS A 1 165 ? 7.558 -7.072 -20.399 1.00 98.19 165 LYS A N 1
ATOM 1313 C CA . LYS A 1 165 ? 8.006 -8.253 -19.656 1.00 98.19 165 LYS A CA 1
ATOM 1314 C C . LYS A 1 165 ? 8.754 -7.808 -18.396 1.00 98.19 165 LYS A C 1
ATOM 1316 O O . LYS A 1 165 ? 9.511 -6.840 -18.477 1.00 98.19 165 LYS A O 1
ATOM 1321 N N . PRO A 1 166 ? 8.588 -8.482 -17.246 1.00 97.94 166 PRO A N 1
ATOM 1322 C CA . PRO A 1 166 ? 9.199 -8.072 -15.982 1.00 97.94 166 PRO A CA 1
ATOM 1323 C C . PRO A 1 166 ? 10.695 -8.445 -15.901 1.00 97.94 166 PRO A C 1
ATOM 1325 O O . PRO A 1 166 ? 11.142 -9.068 -14.942 1.00 97.94 166 PRO A O 1
ATOM 1328 N N . ASP A 1 167 ? 11.480 -8.072 -16.915 1.00 98.31 167 ASP A N 1
ATOM 1329 C CA . ASP A 1 167 ? 12.891 -8.457 -17.081 1.00 98.31 167 ASP A CA 1
ATOM 1330 C C . ASP A 1 167 ? 13.827 -7.833 -16.024 1.00 98.31 167 ASP A C 1
ATOM 1332 O O . ASP A 1 167 ? 14.973 -8.255 -15.887 1.00 98.31 167 ASP A O 1
ATOM 1336 N N . TYR A 1 168 ? 13.348 -6.838 -15.270 1.00 98.44 168 TYR A N 1
ATOM 1337 C CA . TYR A 1 168 ? 14.103 -6.105 -14.248 1.00 98.44 168 TYR A CA 1
ATOM 1338 C C . TYR A 1 168 ? 13.542 -6.312 -12.834 1.00 98.44 168 TYR A C 1
ATOM 1340 O O . TYR A 1 168 ? 13.849 -5.528 -11.938 1.00 98.44 168 TYR A O 1
ATOM 1348 N N . LEU A 1 169 ? 12.712 -7.340 -12.616 1.00 97.94 169 LEU A N 1
ATOM 1349 C CA . LEU A 1 169 ? 12.028 -7.586 -11.341 1.00 97.94 169 LEU A CA 1
ATOM 1350 C C . LEU A 1 169 ? 12.974 -7.554 -10.128 1.00 97.94 169 LEU A C 1
ATOM 1352 O O . LEU A 1 169 ? 12.706 -6.826 -9.173 1.00 97.94 169 LEU A O 1
ATOM 1356 N N . ASP A 1 170 ? 14.086 -8.290 -10.181 1.00 97.25 170 ASP A N 1
ATOM 1357 C CA . ASP A 1 170 ? 15.033 -8.388 -9.061 1.00 97.25 170 ASP A CA 1
ATOM 1358 C C . ASP A 1 170 ? 15.704 -7.040 -8.743 1.00 97.25 170 ASP A C 1
ATOM 1360 O O . ASP A 1 170 ? 15.874 -6.680 -7.576 1.00 97.25 170 ASP A O 1
ATOM 1364 N N . GLU A 1 171 ? 16.045 -6.263 -9.778 1.00 97.12 171 GLU A N 1
ATOM 1365 C CA . GLU A 1 171 ? 16.623 -4.919 -9.635 1.00 97.12 171 GLU A CA 1
ATOM 1366 C C . GLU A 1 171 ? 15.615 -3.976 -8.963 1.00 97.12 171 GLU A C 1
ATOM 1368 O O . GLU A 1 171 ? 15.948 -3.296 -7.991 1.00 97.12 171 GLU A O 1
ATOM 1373 N N . VAL A 1 172 ? 14.356 -4.000 -9.414 1.00 96.38 172 VAL A N 1
ATOM 1374 C CA . VAL A 1 172 ? 13.289 -3.161 -8.853 1.00 96.38 172 VAL A CA 1
ATOM 1375 C C . VAL A 1 172 ? 12.964 -3.543 -7.406 1.00 96.38 172 VAL A C 1
ATOM 1377 O O . VAL A 1 172 ? 12.822 -2.656 -6.563 1.00 96.38 172 VAL A O 1
ATOM 1380 N N . LEU A 1 173 ? 12.884 -4.839 -7.082 1.00 93.56 173 LEU A N 1
ATOM 1381 C CA . LEU A 1 173 ? 12.672 -5.306 -5.706 1.00 93.56 173 LEU A CA 1
ATOM 1382 C C . LEU A 1 173 ? 13.798 -4.834 -4.779 1.00 93.56 173 LEU A C 1
ATOM 1384 O O . LEU A 1 173 ? 13.521 -4.267 -3.721 1.00 93.56 173 LEU A O 1
ATOM 1388 N N . SER A 1 174 ? 15.055 -4.987 -5.203 1.00 92.50 174 SER A N 1
ATOM 1389 C CA . SER A 1 174 ? 16.223 -4.497 -4.461 1.00 92.50 174 SER A CA 1
ATOM 1390 C C . SER A 1 174 ? 16.172 -2.977 -4.237 1.00 92.50 174 SER A C 1
ATOM 1392 O O . SER A 1 174 ? 16.488 -2.477 -3.150 1.00 92.50 174 SER A O 1
ATOM 1394 N N . ASP A 1 175 ? 15.747 -2.208 -5.239 1.00 91.94 175 ASP A N 1
ATOM 1395 C CA . ASP A 1 175 ? 15.610 -0.755 -5.118 1.00 91.94 175 ASP A CA 1
ATOM 1396 C C . ASP A 1 175 ? 14.485 -0.342 -4.160 1.00 91.94 175 ASP A C 1
ATOM 1398 O O . ASP A 1 175 ? 14.642 0.639 -3.426 1.00 91.94 175 ASP A O 1
ATOM 1402 N N . ILE A 1 176 ? 13.369 -1.076 -4.128 1.00 88.00 176 ILE A N 1
ATOM 1403 C CA . ILE A 1 176 ? 12.282 -0.830 -3.170 1.00 88.00 176 ILE A CA 1
ATOM 1404 C C . ILE A 1 176 ? 12.758 -1.136 -1.747 1.00 88.00 176 ILE A C 1
ATOM 1406 O O . ILE A 1 176 ? 12.622 -0.283 -0.873 1.00 88.00 176 ILE A O 1
ATOM 1410 N N . GLN A 1 177 ? 13.377 -2.300 -1.531 1.00 85.56 177 GLN A N 1
ATOM 1411 C CA . GLN A 1 177 ? 13.878 -2.737 -0.220 1.00 85.56 177 GLN A CA 1
ATOM 1412 C C . GLN A 1 177 ? 14.963 -1.809 0.343 1.00 85.56 177 GLN A C 1
ATOM 1414 O O . GLN A 1 177 ? 15.047 -1.597 1.549 1.00 85.56 177 GLN A O 1
ATOM 1419 N N . SER A 1 178 ? 15.792 -1.225 -0.525 1.00 85.19 178 SER A N 1
ATOM 1420 C CA . SER A 1 178 ? 16.824 -0.261 -0.123 1.00 85.19 178 SER A CA 1
ATOM 1421 C C . SER A 1 178 ? 16.328 1.189 -0.038 1.00 85.19 178 SER A C 1
ATOM 1423 O O . SER A 1 178 ? 17.105 2.085 0.300 1.00 85.19 178 SER A O 1
ATOM 1425 N N . GLY A 1 179 ? 15.060 1.453 -0.379 1.00 82.12 179 GLY A N 1
ATOM 1426 C CA . GLY A 1 179 ? 14.474 2.795 -0.443 1.00 82.12 179 GLY A CA 1
ATOM 1427 C C . GLY A 1 179 ? 14.951 3.656 -1.623 1.00 82.12 179 GLY A C 1
ATOM 1428 O O . GLY A 1 179 ? 14.509 4.800 -1.769 1.00 82.12 179 GLY A O 1
ATOM 1429 N N . LYS A 1 180 ? 15.826 3.130 -2.493 1.00 88.12 180 LYS A N 1
ATOM 1430 C CA . LYS A 1 180 ? 16.339 3.824 -3.686 1.00 88.12 180 LYS A CA 1
ATOM 1431 C C . LYS A 1 180 ? 15.260 4.087 -4.727 1.00 88.12 180 LYS A C 1
ATOM 1433 O O . LYS A 1 180 ? 15.354 5.087 -5.436 1.00 88.12 180 LYS A O 1
ATOM 1438 N N . ALA A 1 181 ? 14.211 3.264 -4.765 1.00 86.62 181 ALA A N 1
ATOM 1439 C CA . ALA A 1 181 ? 13.134 3.362 -5.747 1.00 86.62 181 ALA A CA 1
ATOM 1440 C C . ALA A 1 181 ? 12.433 4.737 -5.786 1.00 86.62 181 ALA A C 1
ATOM 1442 O O . ALA A 1 181 ? 11.876 5.105 -6.817 1.00 86.62 181 ALA A O 1
ATOM 1443 N N . ARG A 1 182 ? 12.521 5.550 -4.720 1.00 84.06 182 ARG A N 1
ATOM 1444 C CA . ARG A 1 182 ? 12.037 6.947 -4.713 1.00 84.06 182 ARG A CA 1
ATOM 1445 C C . ARG A 1 182 ? 12.726 7.846 -5.747 1.00 84.06 182 ARG A C 1
ATOM 1447 O O . ARG A 1 182 ? 12.157 8.857 -6.146 1.00 84.06 182 ARG A O 1
ATOM 1454 N N . LYS A 1 183 ? 13.937 7.497 -6.186 1.00 86.69 183 L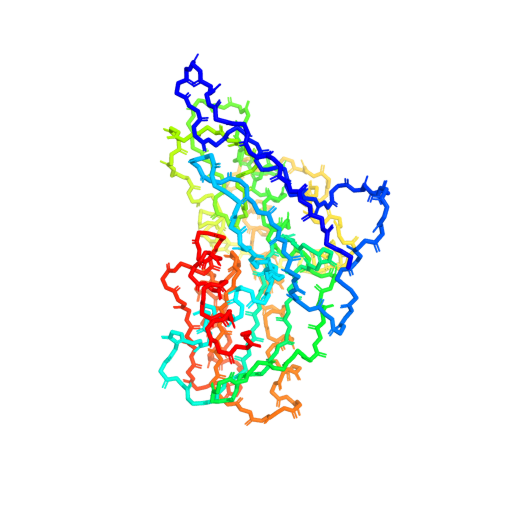YS A N 1
ATOM 1455 C CA . LYS A 1 183 ? 14.657 8.198 -7.261 1.00 86.69 183 LYS A CA 1
ATOM 1456 C C . LYS A 1 183 ? 14.251 7.729 -8.661 1.00 86.69 183 LYS A C 1
ATOM 1458 O O . LYS A 1 183 ? 14.737 8.280 -9.642 1.00 86.69 183 LYS A O 1
ATOM 1463 N N . GLY A 1 184 ? 13.372 6.732 -8.757 1.00 89.94 184 GLY A N 1
ATOM 1464 C CA . GLY A 1 184 ? 13.084 6.027 -9.999 1.00 89.94 184 GLY A CA 1
ATOM 1465 C C . GLY A 1 184 ? 14.110 4.934 -10.314 1.00 89.94 184 GLY A C 1
ATOM 1466 O O . GLY A 1 184 ? 15.146 4.809 -9.659 1.00 89.94 184 GLY A O 1
ATOM 1467 N N . PHE A 1 185 ? 13.819 4.146 -11.344 1.00 96.50 185 PHE A N 1
ATOM 1468 C CA . PHE A 1 185 ? 14.702 3.117 -11.886 1.00 96.50 185 PHE A CA 1
ATOM 1469 C C . PHE A 1 185 ? 16.033 3.722 -12.340 1.00 96.50 185 PHE A C 1
ATOM 1471 O O . PHE A 1 185 ? 16.036 4.692 -13.109 1.00 96.50 185 PHE A O 1
ATOM 1478 N N . ARG A 1 186 ? 17.153 3.145 -11.880 1.00 96.69 186 ARG A N 1
ATOM 1479 C CA . ARG A 1 186 ? 18.523 3.578 -12.221 1.00 96.69 186 ARG A CA 1
ATOM 1480 C C . ARG A 1 186 ? 18.722 5.091 -12.097 1.00 96.69 186 ARG A C 1
ATOM 1482 O O . ARG A 1 186 ? 19.169 5.744 -13.038 1.00 96.69 186 ARG A O 1
ATOM 1489 N N . ASP A 1 187 ? 18.341 5.630 -10.939 1.00 94.31 187 ASP A N 1
ATOM 1490 C CA . ASP A 1 187 ? 18.453 7.054 -10.598 1.00 94.31 187 ASP A CA 1
ATOM 1491 C C . ASP A 1 187 ? 17.769 7.989 -11.624 1.00 94.31 187 ASP A C 1
ATOM 1493 O O . ASP A 1 187 ? 18.279 9.063 -11.947 1.00 94.31 187 ASP A O 1
ATOM 1497 N N . GLY A 1 188 ? 16.600 7.586 -12.137 1.00 92.81 188 GLY A N 1
ATOM 1498 C CA . GLY A 1 188 ? 15.803 8.411 -13.049 1.00 92.81 188 GLY A CA 1
ATOM 1499 C C . GLY A 1 188 ? 16.233 8.300 -14.512 1.00 92.81 188 GLY A C 1
ATOM 1500 O O . GLY A 1 188 ? 16.193 9.286 -15.249 1.00 92.81 188 GLY A O 1
ATOM 1501 N N . LEU A 1 189 ? 16.654 7.108 -14.953 1.00 96.56 189 LEU A N 1
ATOM 1502 C CA . LEU A 1 189 ? 16.883 6.823 -16.372 1.00 96.56 189 LEU A CA 1
ATOM 1503 C C . LEU A 1 189 ? 15.681 7.288 -17.209 1.00 96.56 189 LEU A C 1
ATOM 1505 O O . LEU A 1 189 ? 14.542 6.959 -16.880 1.00 96.56 189 LEU A O 1
ATOM 1509 N N . ASN A 1 190 ? 15.930 8.025 -18.294 1.00 95.62 190 ASN A N 1
ATOM 1510 C CA . ASN A 1 190 ? 14.860 8.526 -19.153 1.00 95.62 190 ASN A CA 1
ATOM 1511 C C . ASN A 1 190 ? 14.138 7.358 -19.850 1.00 95.62 190 ASN A C 1
ATOM 1513 O O . ASN A 1 190 ? 14.718 6.668 -20.687 1.00 95.62 190 ASN A O 1
ATOM 1517 N N . LEU A 1 191 ? 12.864 7.178 -19.500 1.00 95.81 191 LEU A N 1
ATOM 1518 C CA . LEU A 1 191 ? 11.913 6.222 -20.069 1.00 95.81 191 LEU A CA 1
ATOM 1519 C C . LEU A 1 191 ? 10.685 6.961 -20.635 1.00 95.81 191 LEU A C 1
ATOM 1521 O O . LEU A 1 191 ? 9.553 6.458 -20.619 1.00 95.81 191 LEU A O 1
ATOM 1525 N N . GLU A 1 192 ? 10.890 8.189 -21.122 1.00 90.94 192 GLU A N 1
ATOM 1526 C CA . GLU A 1 192 ? 9.832 9.012 -21.703 1.00 90.94 192 GLU A CA 1
ATOM 1527 C C . GLU A 1 192 ? 9.270 8.386 -22.992 1.00 90.94 192 GLU A C 1
ATOM 1529 O O . GLU A 1 192 ? 8.057 8.455 -23.200 1.00 90.94 192 GLU A O 1
ATOM 1534 N N . ASP A 1 193 ? 10.095 7.665 -23.766 1.00 93.69 193 ASP A N 1
ATOM 1535 C CA . ASP A 1 193 ? 9.653 6.849 -24.906 1.00 93.69 193 ASP A CA 1
ATOM 1536 C C . ASP A 1 193 ? 8.908 5.581 -24.451 1.00 93.69 193 ASP A C 1
ATOM 1538 O O . ASP A 1 193 ? 9.492 4.513 -24.238 1.00 93.69 193 ASP A O 1
ATOM 1542 N N . LYS A 1 194 ? 7.582 5.711 -24.355 1.00 92.19 194 LYS A N 1
ATOM 1543 C CA . LYS A 1 194 ? 6.639 4.649 -23.972 1.00 92.19 194 LYS A CA 1
ATOM 1544 C C . LYS A 1 194 ? 6.523 3.525 -25.008 1.00 92.19 194 LYS A C 1
ATOM 1546 O O . LYS A 1 194 ? 5.921 2.496 -24.711 1.00 92.19 194 LYS A O 1
ATOM 1551 N N . GLN A 1 195 ? 7.049 3.707 -26.224 1.00 94.12 195 GLN A N 1
ATOM 1552 C CA . GLN A 1 195 ? 7.039 2.660 -27.247 1.00 94.12 195 GLN A CA 1
ATOM 1553 C C . GLN A 1 195 ? 8.226 1.708 -27.114 1.00 94.12 195 GLN A C 1
ATOM 1555 O O . GLN A 1 195 ? 8.119 0.563 -27.562 1.00 94.12 195 GLN A O 1
ATOM 1560 N N . SER A 1 196 ? 9.307 2.134 -26.458 1.00 97.75 196 SER A N 1
ATOM 1561 C CA . SER A 1 196 ? 10.478 1.290 -26.235 1.00 97.75 196 SER A CA 1
ATOM 1562 C C . SER A 1 196 ? 10.173 0.075 -25.348 1.00 97.75 196 SER A C 1
ATOM 1564 O O . SER A 1 196 ? 9.436 0.165 -24.361 1.00 97.75 196 SER A O 1
ATOM 1566 N N . ASP A 1 197 ? 10.790 -1.064 -25.675 1.00 98.12 197 ASP A N 1
ATOM 1567 C CA . ASP A 1 197 ? 10.691 -2.286 -24.867 1.00 98.12 197 ASP A CA 1
ATOM 1568 C C . ASP A 1 197 ? 11.246 -2.064 -23.457 1.00 98.12 197 ASP A C 1
ATOM 1570 O O . ASP A 1 197 ? 10.663 -2.532 -22.487 1.00 98.12 197 ASP A O 1
ATOM 1574 N N . LEU A 1 198 ? 12.318 -1.276 -23.320 1.00 98.19 198 LEU A N 1
ATOM 1575 C CA . LEU A 1 198 ? 12.887 -0.925 -22.019 1.00 98.19 198 LEU A CA 1
ATOM 1576 C C . LEU A 1 198 ? 11.856 -0.228 -21.116 1.00 98.19 198 LEU A C 1
ATOM 1578 O O . LEU A 1 198 ? 11.677 -0.636 -19.972 1.00 98.19 198 LEU A O 1
ATOM 1582 N N . SER A 1 199 ? 11.160 0.792 -21.629 1.00 97.69 199 SER A N 1
ATOM 1583 C CA . SER A 1 199 ? 10.133 1.537 -20.885 1.00 97.69 199 SER A CA 1
ATOM 1584 C C . SER A 1 199 ? 8.997 0.613 -20.430 1.00 97.69 199 SER A C 1
ATOM 1586 O O . SER A 1 199 ? 8.638 0.582 -19.253 1.00 97.69 199 SER A O 1
ATOM 1588 N N . LYS A 1 200 ? 8.494 -0.235 -21.332 1.00 98.50 200 LYS A N 1
ATOM 1589 C CA . LYS A 1 200 ? 7.450 -1.222 -21.017 1.00 98.50 200 LYS A CA 1
ATOM 1590 C C . LYS A 1 200 ? 7.923 -2.259 -19.994 1.00 98.50 200 LYS A C 1
ATOM 1592 O O . LYS A 1 200 ? 7.192 -2.570 -19.055 1.00 98.50 200 LYS A O 1
ATOM 1597 N N . ASN A 1 201 ? 9.141 -2.778 -20.142 1.00 98.69 201 ASN A N 1
ATOM 1598 C CA . ASN A 1 201 ? 9.683 -3.829 -19.281 1.00 98.69 201 ASN A CA 1
ATOM 1599 C C . ASN A 1 201 ? 9.974 -3.324 -17.865 1.00 98.69 201 ASN A C 1
ATOM 1601 O O . ASN A 1 201 ? 9.721 -4.037 -16.893 1.00 98.69 201 ASN A O 1
ATOM 1605 N N . VAL A 1 202 ? 10.439 -2.081 -17.712 1.00 98.56 202 VAL A N 1
ATOM 1606 C CA . VAL A 1 202 ? 10.612 -1.459 -16.390 1.00 98.56 202 VAL A CA 1
ATOM 1607 C C . VAL A 1 202 ? 9.256 -1.232 -15.715 1.00 98.56 202 VAL A C 1
ATOM 1609 O O . VAL A 1 202 ? 9.109 -1.561 -14.539 1.00 98.56 202 VAL A O 1
ATOM 1612 N N . ALA A 1 203 ? 8.244 -0.745 -16.442 1.00 97.62 203 ALA A N 1
ATOM 1613 C CA . ALA A 1 203 ? 6.884 -0.606 -15.912 1.00 97.62 203 ALA A CA 1
ATOM 1614 C C . ALA A 1 203 ? 6.301 -1.960 -15.469 1.00 97.62 203 ALA A C 1
ATOM 1616 O O . ALA A 1 203 ? 5.772 -2.082 -14.365 1.00 97.62 203 ALA A O 1
ATOM 1617 N N . SER A 1 204 ? 6.465 -2.994 -16.302 1.00 98.62 204 SER A N 1
ATOM 1618 C CA . SER A 1 204 ? 6.070 -4.377 -16.002 1.00 98.62 204 SER A CA 1
ATOM 1619 C C . SER A 1 204 ? 6.776 -4.920 -14.756 1.00 98.62 204 SER A C 1
ATOM 1621 O O . SER A 1 204 ? 6.144 -5.517 -13.887 1.00 98.62 204 SER A O 1
ATOM 1623 N N . SER A 1 205 ? 8.073 -4.636 -14.613 1.00 98.69 205 SER A N 1
ATOM 1624 C CA . SER A 1 205 ? 8.871 -5.045 -13.451 1.00 98.69 205 SER A CA 1
ATOM 1625 C C . SER A 1 205 ? 8.415 -4.359 -12.160 1.00 98.69 205 SER A C 1
ATOM 1627 O O . SER A 1 205 ? 8.303 -5.027 -11.137 1.00 98.69 205 SER A O 1
ATOM 1629 N N . LEU A 1 206 ? 8.083 -3.061 -12.198 1.00 97.62 206 LEU A N 1
ATOM 1630 C CA . LEU A 1 206 ? 7.529 -2.335 -11.045 1.00 97.62 206 LEU A CA 1
ATOM 1631 C C . LEU A 1 206 ? 6.169 -2.885 -10.611 1.00 97.62 206 LEU A C 1
ATOM 1633 O O . LEU A 1 206 ? 5.941 -3.105 -9.417 1.00 97.62 206 LEU A O 1
ATOM 1637 N N . GLN A 1 207 ? 5.276 -3.139 -11.568 1.00 97.88 207 GLN A N 1
ATOM 1638 C CA . GLN A 1 207 ? 3.982 -3.744 -11.274 1.00 97.88 207 GLN A CA 1
ATOM 1639 C C . GLN A 1 207 ? 4.166 -5.141 -10.663 1.00 97.88 207 GLN A C 1
ATOM 1641 O O . GLN A 1 207 ? 3.591 -5.427 -9.613 1.00 97.88 207 GLN A O 1
ATOM 1646 N N . LYS A 1 208 ? 5.047 -5.976 -11.233 1.00 98.38 208 LYS A N 1
ATOM 1647 C CA . LYS A 1 208 ? 5.286 -7.326 -10.710 1.00 98.38 208 LYS A CA 1
ATOM 1648 C C . LYS A 1 208 ? 5.961 -7.332 -9.334 1.00 98.38 208 LYS A C 1
ATOM 1650 O O . LYS A 1 208 ? 5.618 -8.159 -8.490 1.00 98.38 208 LYS A O 1
ATOM 1655 N N . ALA A 1 209 ? 6.864 -6.388 -9.074 1.00 96.81 209 ALA A N 1
ATOM 1656 C CA . ALA A 1 209 ? 7.451 -6.178 -7.751 1.00 96.81 209 ALA A CA 1
ATOM 1657 C C . ALA A 1 209 ? 6.387 -5.764 -6.721 1.00 96.81 209 ALA A C 1
ATOM 1659 O O . ALA A 1 209 ? 6.394 -6.243 -5.588 1.00 96.81 209 ALA A O 1
ATOM 1660 N N . THR A 1 210 ? 5.435 -4.918 -7.124 1.00 95.44 210 THR A N 1
ATOM 1661 C CA . THR A 1 210 ? 4.316 -4.502 -6.265 1.00 95.44 210 THR A CA 1
ATOM 1662 C C . THR A 1 210 ? 3.426 -5.689 -5.908 1.00 95.44 210 THR A C 1
ATOM 1664 O O . THR A 1 210 ? 3.123 -5.884 -4.735 1.00 95.44 210 THR A O 1
ATOM 1667 N N . GLU A 1 211 ? 3.063 -6.526 -6.883 1.00 97.00 211 GLU A N 1
ATOM 1668 C CA . GLU A 1 211 ? 2.311 -7.766 -6.642 1.00 97.00 211 GLU A CA 1
ATOM 1669 C C . GLU A 1 211 ? 3.034 -8.691 -5.657 1.00 97.00 211 GLU A C 1
ATOM 1671 O O . GLU A 1 211 ? 2.416 -9.198 -4.723 1.00 97.00 211 GLU A O 1
ATOM 1676 N N . HIS A 1 212 ? 4.349 -8.869 -5.818 1.00 95.62 212 HIS A N 1
ATOM 1677 C CA . HIS A 1 212 ? 5.155 -9.696 -4.921 1.00 95.62 212 HIS A CA 1
ATOM 1678 C C . HIS A 1 212 ? 5.077 -9.213 -3.465 1.00 95.62 212 HIS A C 1
ATOM 1680 O O . HIS A 1 212 ? 4.822 -10.005 -2.559 1.00 95.62 212 HIS A O 1
ATOM 1686 N N . LEU A 1 213 ? 5.228 -7.905 -3.242 1.00 93.38 213 LEU A N 1
ATOM 1687 C CA . LEU A 1 213 ? 5.176 -7.309 -1.904 1.00 93.38 213 LEU A CA 1
ATOM 1688 C C . LEU A 1 213 ? 3.765 -7.357 -1.297 1.00 93.38 213 LEU A C 1
ATOM 1690 O O . LEU A 1 213 ? 3.620 -7.553 -0.090 1.00 93.38 213 LEU A O 1
ATOM 1694 N N . PHE A 1 214 ? 2.724 -7.238 -2.128 1.00 95.19 214 PHE A N 1
ATOM 1695 C CA . PHE A 1 214 ? 1.334 -7.457 -1.716 1.00 95.19 214 PHE A CA 1
ATOM 1696 C C . PHE A 1 214 ? 1.118 -8.889 -1.217 1.00 95.19 214 PHE A C 1
ATOM 1698 O O . PHE A 1 214 ? 0.596 -9.096 -0.119 1.00 95.19 214 PHE A O 1
ATOM 1705 N N . LEU A 1 215 ? 1.558 -9.881 -1.996 1.00 96.19 215 LEU A N 1
ATOM 1706 C CA . LEU A 1 215 ? 1.457 -11.291 -1.625 1.00 96.19 215 LEU A CA 1
ATOM 1707 C C . LEU A 1 215 ? 2.230 -11.594 -0.343 1.00 96.19 215 LEU A C 1
ATOM 1709 O O . LEU A 1 215 ? 1.705 -12.282 0.534 1.00 96.19 215 LEU A O 1
ATOM 1713 N N . GLU A 1 216 ? 3.440 -11.058 -0.198 1.00 93.75 216 GLU A N 1
ATOM 1714 C CA . GLU A 1 216 ? 4.259 -11.246 0.996 1.00 93.75 216 GLU A CA 1
ATOM 1715 C C . GLU A 1 216 ? 3.565 -10.692 2.251 1.00 93.75 216 GLU A C 1
ATOM 1717 O O . GLU A 1 216 ? 3.398 -11.413 3.239 1.00 93.75 216 GLU A O 1
ATOM 1722 N N . ALA A 1 217 ? 3.105 -9.437 2.210 1.00 93.25 217 ALA A N 1
ATOM 1723 C CA . ALA A 1 217 ? 2.465 -8.783 3.351 1.00 93.25 217 ALA A CA 1
ATOM 1724 C C . ALA A 1 217 ? 1.182 -9.509 3.786 1.00 93.25 217 ALA A C 1
ATOM 1726 O O . ALA A 1 217 ? 0.988 -9.790 4.975 1.00 93.25 217 ALA A O 1
ATOM 1727 N N . VAL A 1 218 ? 0.328 -9.874 2.826 1.00 95.75 218 VAL A N 1
ATOM 1728 C CA . VAL A 1 218 ? -0.922 -10.593 3.103 1.00 95.75 218 VAL A CA 1
ATOM 1729 C C . VAL A 1 218 ? -0.645 -12.004 3.618 1.00 95.75 218 VAL A C 1
ATOM 1731 O O . VAL A 1 218 ? -1.277 -12.438 4.581 1.00 95.75 218 VAL A O 1
ATOM 1734 N N . THR A 1 219 ? 0.343 -12.705 3.057 1.00 94.69 219 THR A N 1
ATOM 1735 C CA . THR A 1 219 ? 0.738 -14.044 3.523 1.00 94.69 219 THR A CA 1
ATOM 1736 C C . THR A 1 219 ? 1.267 -14.001 4.955 1.00 94.69 219 THR A C 1
ATOM 1738 O O . THR A 1 219 ? 0.923 -14.860 5.768 1.00 94.69 219 THR A O 1
ATOM 1741 N N . ARG A 1 220 ? 2.050 -12.974 5.316 1.00 94.00 220 ARG A N 1
ATOM 1742 C CA . ARG A 1 220 ? 2.521 -12.764 6.696 1.00 94.00 220 ARG A CA 1
ATOM 1743 C C . ARG A 1 220 ? 1.357 -12.582 7.674 1.00 94.00 220 ARG A C 1
ATOM 1745 O O . ARG A 1 220 ? 1.356 -13.204 8.737 1.00 94.00 220 ARG A O 1
ATOM 1752 N N . LEU A 1 221 ? 0.361 -11.772 7.311 1.00 94.94 221 LEU A N 1
ATOM 1753 C CA . LEU A 1 221 ? -0.848 -11.572 8.116 1.00 94.94 221 LEU A CA 1
ATOM 1754 C C . LEU A 1 221 ? -1.677 -12.857 8.240 1.00 94.94 221 LEU A C 1
ATOM 1756 O O . LEU A 1 221 ? -2.074 -13.229 9.348 1.00 94.94 221 LEU A O 1
ATOM 1760 N N . TYR A 1 222 ? -1.889 -13.564 7.128 1.00 97.25 222 TYR A N 1
ATOM 1761 C CA . TYR A 1 222 ? -2.629 -14.822 7.113 1.00 97.25 222 TYR A CA 1
ATOM 1762 C C . TYR A 1 222 ? -1.959 -15.876 7.993 1.00 97.25 222 TYR A C 1
ATOM 1764 O O . TYR A 1 222 ? -2.616 -16.457 8.852 1.00 97.25 222 TYR A O 1
ATOM 1772 N N . ASN A 1 223 ? -0.645 -16.069 7.858 1.00 95.75 223 ASN A N 1
ATOM 1773 C CA . ASN A 1 223 ? 0.100 -17.041 8.655 1.00 95.75 223 ASN A CA 1
ATOM 1774 C C . ASN A 1 223 ? -0.061 -16.805 10.161 1.00 95.75 223 ASN A C 1
ATOM 1776 O O . ASN A 1 223 ? -0.147 -17.773 10.915 1.00 95.75 223 ASN A O 1
ATOM 1780 N N . LYS A 1 224 ? -0.168 -15.543 10.595 1.00 94.50 224 LYS A N 1
ATOM 1781 C CA . LYS A 1 224 ? -0.364 -15.203 12.006 1.00 94.50 224 LYS A CA 1
ATOM 1782 C C . LYS A 1 224 ? -1.802 -15.400 12.495 1.00 94.50 224 LYS A C 1
ATOM 1784 O O . LYS A 1 224 ? -1.986 -15.915 13.594 1.00 94.50 224 LYS A O 1
ATOM 1789 N N . TYR A 1 225 ? -2.806 -14.962 11.733 1.00 97.19 225 TYR A N 1
ATOM 1790 C CA . TYR A 1 225 ? -4.180 -14.850 12.248 1.00 97.19 225 TYR A CA 1
ATOM 1791 C C . TYR A 1 225 ? -5.202 -15.787 11.594 1.00 97.19 225 TYR A C 1
ATOM 1793 O O . TYR A 1 225 ? -6.273 -15.971 12.159 1.00 97.19 225 TYR A O 1
ATOM 1801 N N . GLN A 1 226 ? -4.891 -16.382 10.438 1.00 98.12 226 GLN A N 1
ATOM 1802 C CA . GLN A 1 226 ? -5.749 -17.311 9.683 1.00 98.12 226 GLN A CA 1
ATOM 1803 C C . GLN A 1 226 ? -7.129 -16.743 9.274 1.00 98.12 226 GLN A C 1
ATOM 1805 O O . GLN A 1 226 ? -8.051 -17.499 8.966 1.00 98.12 226 GLN A O 1
ATOM 1810 N N . ILE A 1 227 ? -7.266 -15.414 9.225 1.00 98.44 227 ILE A N 1
ATOM 1811 C CA . ILE A 1 227 ? -8.471 -14.697 8.772 1.00 98.44 227 ILE A CA 1
ATOM 1812 C C . ILE A 1 227 ? -8.437 -14.548 7.247 1.00 98.44 227 ILE A C 1
ATOM 1814 O O . ILE A 1 227 ? -7.369 -14.341 6.675 1.00 98.44 227 ILE A O 1
ATOM 1818 N N . LYS A 1 228 ? -9.595 -14.661 6.582 1.00 98.50 228 LYS A N 1
ATOM 1819 C CA . LYS A 1 228 ? -9.710 -14.654 5.107 1.00 98.50 228 LYS A CA 1
ATOM 1820 C C . LYS A 1 228 ? -10.341 -13.385 4.529 1.00 98.50 228 LYS A C 1
ATOM 1822 O O . LYS A 1 228 ? -10.451 -13.264 3.309 1.00 98.50 228 LYS A O 1
ATOM 1827 N N . GLN A 1 229 ? -10.748 -12.468 5.394 1.00 98.75 229 GLN A N 1
ATOM 1828 C CA . GLN A 1 229 ? -11.206 -11.128 5.063 1.00 98.75 229 GLN A CA 1
ATOM 1829 C C . GLN A 1 229 ? -10.015 -10.179 5.151 1.00 98.75 229 GLN A C 1
ATOM 1831 O O . GLN A 1 229 ? -9.283 -10.192 6.143 1.00 98.75 229 GLN A O 1
ATOM 1836 N N . LEU A 1 230 ? -9.821 -9.356 4.126 1.00 98.69 230 LEU A N 1
ATOM 1837 C CA . LEU A 1 230 ? -8.747 -8.372 4.070 1.00 98.69 230 LEU A CA 1
ATOM 1838 C C . LEU A 1 230 ? -9.320 -6.980 3.819 1.00 98.69 230 LEU A C 1
ATOM 1840 O O . LEU A 1 230 ? -10.061 -6.769 2.866 1.00 98.69 230 LEU A O 1
ATOM 1844 N N . CYS A 1 231 ? -8.928 -6.024 4.647 1.00 98.69 231 CYS A N 1
ATOM 1845 C CA . CYS A 1 231 ? -9.137 -4.602 4.432 1.00 98.69 231 CYS A CA 1
ATOM 1846 C C . CYS A 1 231 ? -7.830 -3.966 3.948 1.00 98.69 231 CYS A C 1
ATOM 1848 O O . CYS A 1 231 ? -6.778 -4.151 4.567 1.00 98.69 231 CYS A O 1
ATOM 1850 N N . LEU A 1 232 ? -7.900 -3.197 2.864 1.00 97.88 232 LEU A N 1
ATOM 1851 C CA . LEU A 1 232 ? -6.779 -2.426 2.332 1.00 97.88 232 LEU A CA 1
ATOM 1852 C C . LEU A 1 232 ? -7.098 -0.931 2.374 1.00 97.88 232 LEU A C 1
ATOM 1854 O O . LEU A 1 232 ? -8.201 -0.523 2.019 1.00 97.88 232 LEU A O 1
ATOM 1858 N N . ALA A 1 233 ? -6.123 -0.123 2.778 1.00 95.19 233 ALA A N 1
ATOM 1859 C CA . ALA A 1 233 ? -6.129 1.338 2.648 1.00 95.19 233 ALA A CA 1
ATOM 1860 C C . ALA A 1 233 ? -4.698 1.850 2.406 1.00 95.19 233 ALA A C 1
ATOM 1862 O O . ALA A 1 233 ? -3.799 1.054 2.148 1.00 95.19 233 ALA A O 1
ATOM 1863 N N . GLY A 1 234 ? -4.473 3.158 2.463 1.00 89.44 234 GLY A N 1
ATOM 1864 C CA . GLY A 1 234 ? -3.275 3.796 1.927 1.00 89.44 234 GLY A CA 1
ATOM 1865 C C . GLY A 1 234 ? -3.356 3.942 0.407 1.00 89.44 234 GLY A C 1
ATOM 1866 O O . GLY A 1 234 ? -4.088 3.210 -0.270 1.00 89.44 234 GLY A O 1
ATOM 1867 N N . GLY A 1 235 ? -2.592 4.884 -0.154 1.00 85.62 235 GLY A N 1
ATOM 1868 C CA . GLY A 1 235 ? -2.681 5.212 -1.579 1.00 85.62 235 GLY A CA 1
ATOM 1869 C C . GLY A 1 235 ? -2.494 3.998 -2.496 1.00 85.62 235 GLY A C 1
ATOM 1870 O O . GLY A 1 235 ? -3.191 3.874 -3.499 1.00 85.62 235 GLY A O 1
ATOM 1871 N N . CYS A 1 236 ? -1.644 3.035 -2.113 1.00 90.12 236 CYS A N 1
ATOM 1872 C CA . CYS A 1 236 ? -1.373 1.831 -2.908 1.00 90.12 236 CYS A CA 1
ATOM 1873 C C . CYS A 1 236 ? -2.552 0.848 -2.974 1.00 90.12 236 CYS A C 1
ATOM 1875 O O . CYS A 1 236 ? -2.554 -0.028 -3.840 1.00 90.12 236 CYS A O 1
ATOM 1877 N N . ALA A 1 237 ? -3.561 0.977 -2.108 1.00 92.62 237 ALA A N 1
ATOM 1878 C CA . ALA A 1 237 ? -4.735 0.106 -2.122 1.00 92.62 237 ALA A CA 1
ATOM 1879 C C . ALA A 1 237 ? -5.629 0.3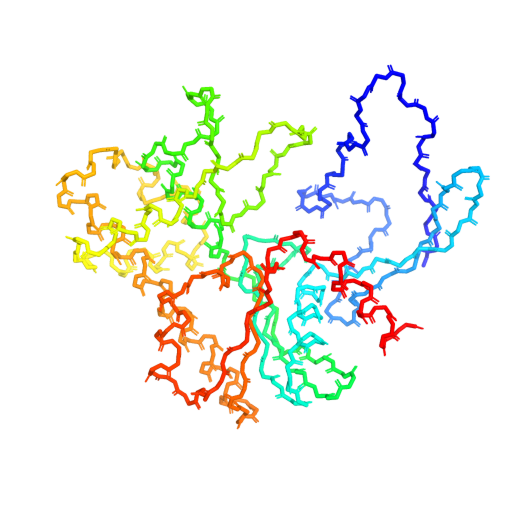10 -3.353 1.00 92.62 237 ALA A C 1
ATOM 1881 O O . ALA A 1 237 ? -6.429 -0.569 -3.676 1.00 92.62 237 ALA A O 1
ATOM 1882 N N . TYR A 1 238 ? -5.470 1.405 -4.099 1.00 90.19 238 TYR A N 1
ATOM 1883 C CA . TYR A 1 238 ? -6.146 1.549 -5.383 1.00 90.19 238 TYR A CA 1
ATOM 1884 C C . TYR A 1 238 ? -5.696 0.487 -6.416 1.00 90.19 238 TYR A C 1
ATOM 1886 O O . TYR A 1 238 ? -6.321 0.390 -7.476 1.00 90.19 238 TYR A O 1
ATOM 1894 N N . ASN A 1 239 ? -4.588 -0.260 -6.194 1.00 92.56 239 ASN A N 1
ATOM 1895 C CA . ASN A 1 239 ? -3.894 -1.049 -7.229 1.00 92.56 239 ASN A CA 1
ATOM 1896 C C . ASN A 1 239 ? -4.698 -2.304 -7.488 1.00 92.56 239 ASN A C 1
ATOM 1898 O O . ASN A 1 239 ? -4.472 -3.358 -6.904 1.00 92.56 239 ASN A O 1
ATOM 1902 N N . CYS A 1 240 ? -5.681 -2.158 -8.372 1.00 92.31 240 CYS A N 1
ATOM 1903 C CA . CYS A 1 240 ? -6.665 -3.184 -8.652 1.00 92.31 240 CYS A CA 1
ATOM 1904 C C . CYS A 1 240 ? -6.029 -4.464 -9.206 1.00 92.31 240 CYS A C 1
ATOM 1906 O O . CYS A 1 240 ? -6.551 -5.547 -8.944 1.00 92.31 240 CYS A O 1
ATOM 1908 N N . LEU A 1 241 ? -4.888 -4.364 -9.899 1.00 95.62 241 LEU A N 1
ATOM 1909 C CA . LEU A 1 241 ? -4.120 -5.521 -10.356 1.00 95.62 241 LEU A CA 1
ATOM 1910 C C . LEU A 1 241 ? -3.539 -6.283 -9.161 1.00 95.62 241 LEU A C 1
ATOM 1912 O O . LEU A 1 241 ? -3.807 -7.474 -9.014 1.00 95.62 241 LEU A O 1
ATOM 1916 N N . SER A 1 242 ? -2.849 -5.593 -8.252 1.00 96.12 242 SER A N 1
ATOM 1917 C CA . SER A 1 242 ? -2.307 -6.205 -7.034 1.00 96.12 242 SER A CA 1
ATOM 1918 C C . SER A 1 242 ? -3.408 -6.749 -6.115 1.00 96.12 242 SER A C 1
ATOM 1920 O O . SER A 1 242 ? -3.277 -7.854 -5.591 1.00 96.12 242 SER A O 1
ATOM 1922 N N . ASN A 1 243 ? -4.536 -6.044 -5.979 1.00 96.19 243 ASN A N 1
ATOM 1923 C CA . ASN A 1 243 ? -5.703 -6.522 -5.228 1.00 96.19 243 ASN A CA 1
ATOM 1924 C C . ASN A 1 243 ? -6.277 -7.813 -5.838 1.00 96.19 243 ASN A C 1
ATOM 1926 O O . ASN A 1 243 ? -6.653 -8.737 -5.115 1.00 96.19 243 ASN A O 1
ATOM 1930 N N . THR A 1 244 ? -6.323 -7.894 -7.173 1.00 97.00 244 THR A N 1
ATOM 1931 C CA . THR A 1 244 ? -6.787 -9.086 -7.899 1.00 97.00 244 THR A CA 1
ATOM 1932 C C . THR A 1 244 ? -5.838 -10.261 -7.685 1.00 97.00 244 THR A C 1
ATOM 1934 O O . THR A 1 244 ? -6.295 -11.362 -7.384 1.00 97.00 244 THR A O 1
ATOM 1937 N N . VAL A 1 245 ? -4.527 -10.027 -7.776 1.00 97.44 245 VAL A N 1
ATOM 1938 C CA . VAL A 1 245 ? -3.501 -11.047 -7.517 1.00 97.44 245 VAL A CA 1
ATOM 1939 C C . VAL A 1 245 ? -3.608 -11.578 -6.087 1.00 97.44 245 VAL A C 1
ATOM 1941 O O . VAL A 1 245 ? -3.592 -12.789 -5.887 1.00 97.44 245 VAL A O 1
ATOM 1944 N N . VAL A 1 246 ? -3.837 -10.711 -5.095 1.00 97.75 246 VAL A N 1
ATOM 1945 C CA . VAL A 1 246 ? -4.082 -11.145 -3.710 1.00 97.75 246 VAL A CA 1
ATOM 1946 C C . VAL A 1 246 ? -5.293 -12.077 -3.612 1.00 97.75 246 VAL A C 1
ATOM 1948 O O . VAL A 1 246 ? -5.197 -13.129 -2.979 1.00 97.75 246 VAL A O 1
ATOM 1951 N N . LEU A 1 247 ? -6.420 -11.737 -4.242 1.00 97.06 247 LEU A N 1
ATOM 1952 C CA . LEU A 1 247 ? -7.617 -12.589 -4.242 1.00 97.06 247 LEU A CA 1
ATOM 1953 C C . LEU A 1 247 ? -7.396 -13.941 -4.938 1.00 97.06 247 LEU A C 1
ATOM 1955 O O . LEU A 1 247 ? -8.018 -14.932 -4.557 1.00 97.06 247 LEU A O 1
ATOM 1959 N N . GLN A 1 248 ? -6.548 -13.983 -5.966 1.00 97.50 248 GLN A N 1
ATOM 1960 C CA . GLN A 1 248 ? -6.318 -15.181 -6.776 1.00 97.50 248 GLN A CA 1
ATOM 1961 C C . GLN A 1 248 ? -5.251 -16.112 -6.193 1.00 97.50 248 GLN A C 1
ATOM 1963 O O . GLN A 1 248 ? -5.396 -17.331 -6.278 1.00 97.50 248 GLN A O 1
ATOM 1968 N N . GLU A 1 249 ? -4.188 -15.555 -5.612 1.00 97.88 249 GLU A N 1
ATOM 1969 C CA . GLU A 1 249 ? -2.980 -16.306 -5.249 1.00 97.88 249 GLU A CA 1
ATOM 1970 C C . GLU A 1 249 ? -2.805 -16.505 -3.733 1.00 97.88 249 GLU A C 1
ATOM 1972 O O . GLU A 1 249 ? -1.909 -17.233 -3.306 1.00 97.88 249 GLU A O 1
ATOM 1977 N N . THR A 1 250 ? -3.668 -15.918 -2.896 1.00 97.31 250 THR A N 1
ATOM 1978 C CA . THR A 1 250 ? -3.631 -16.103 -1.432 1.00 97.31 250 THR A CA 1
ATOM 1979 C C . THR A 1 250 ? -4.862 -16.847 -0.906 1.00 97.31 250 THR A C 1
ATOM 1981 O O . THR A 1 250 ? -5.738 -17.287 -1.649 1.00 97.31 250 THR A O 1
ATOM 1984 N N . GLN A 1 251 ? -4.946 -17.013 0.416 1.00 97.44 251 GLN A N 1
ATOM 1985 C CA . GLN A 1 251 ? -6.101 -17.627 1.077 1.00 97.44 251 GLN A CA 1
ATOM 1986 C C . GLN A 1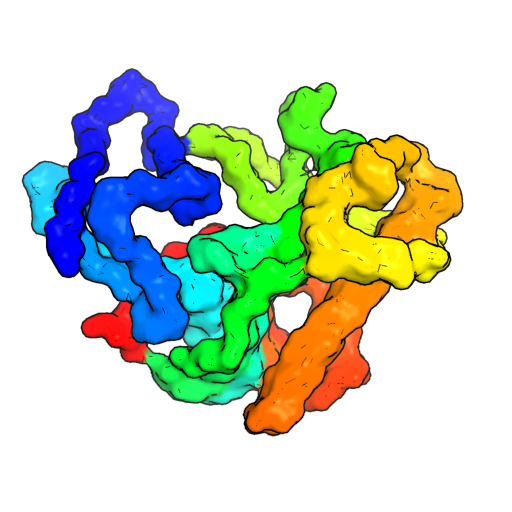 251 ? -7.271 -16.651 1.282 1.00 97.44 251 GLN A C 1
ATOM 1988 O O . GLN A 1 251 ? -8.314 -17.073 1.798 1.00 97.44 251 GLN A O 1
ATOM 1993 N N . MET A 1 252 ? -7.117 -15.383 0.881 1.00 98.31 252 MET A N 1
ATOM 1994 C CA . MET A 1 252 ? -8.164 -14.373 1.002 1.00 98.31 252 MET A CA 1
ATOM 1995 C C . MET A 1 252 ? -9.406 -14.771 0.204 1.00 98.31 252 MET A C 1
ATOM 1997 O O . MET A 1 252 ? -9.328 -15.358 -0.875 1.00 98.31 252 MET A O 1
ATOM 2001 N N . LYS A 1 253 ? -10.574 -14.483 0.772 1.00 98.00 253 LYS A N 1
ATOM 2002 C CA . LYS A 1 253 ? -11.882 -14.721 0.149 1.00 98.00 253 LYS A CA 1
ATOM 2003 C C . LYS A 1 253 ? -12.582 -13.431 -0.209 1.00 98.00 253 LYS A C 1
ATOM 2005 O O . LYS A 1 253 ? -13.282 -13.391 -1.214 1.00 98.00 253 LYS A O 1
ATOM 2010 N N . GLU A 1 254 ? -12.361 -12.397 0.588 1.00 97.44 254 GLU A N 1
ATOM 2011 C CA . GLU A 1 254 ? -12.977 -11.099 0.397 1.00 97.44 254 GLU A CA 1
ATOM 2012 C C . GLU A 1 254 ? -11.933 -10.020 0.663 1.00 97.44 254 GLU A C 1
ATOM 2014 O O . GLU A 1 254 ? -11.198 -10.077 1.652 1.00 97.44 254 GLU A O 1
ATOM 2019 N N . VAL A 1 255 ? -11.866 -9.049 -0.244 1.00 98.00 255 VAL A N 1
ATOM 2020 C CA . VAL A 1 255 ? -11.025 -7.862 -0.115 1.00 98.00 255 VAL A CA 1
ATOM 2021 C C . VAL A 1 255 ? -11.943 -6.652 -0.123 1.00 98.00 255 VAL A C 1
ATOM 2023 O O . VAL A 1 255 ? -12.740 -6.481 -1.045 1.00 98.00 255 VAL A O 1
ATOM 2026 N N . TYR A 1 256 ? -11.820 -5.819 0.901 1.00 98.44 256 TYR A N 1
ATOM 2027 C CA . TYR A 1 256 ? -12.497 -4.539 1.009 1.00 98.44 256 TYR A CA 1
ATOM 2028 C C . TYR A 1 256 ? -11.482 -3.407 0.864 1.00 98.44 256 TYR A C 1
ATOM 2030 O O . TYR A 1 256 ? -10.461 -3.377 1.553 1.00 98.44 256 TYR A O 1
ATOM 2038 N N . VAL A 1 257 ? -11.790 -2.468 -0.025 1.00 97.94 257 VAL A N 1
ATOM 2039 C CA . VAL A 1 257 ? -11.085 -1.194 -0.173 1.00 97.94 257 VAL A CA 1
ATOM 2040 C C . VAL A 1 257 ? -12.143 -0.107 -0.001 1.00 97.94 257 VAL A C 1
ATOM 2042 O O . VAL A 1 257 ? -13.142 -0.147 -0.729 1.00 97.94 257 VAL A O 1
ATOM 2045 N N . PRO A 1 258 ? -11.997 0.837 0.946 1.00 95.31 258 PRO A N 1
ATOM 2046 C CA . PRO A 1 258 ? -12.945 1.936 1.063 1.00 95.31 258 PRO A CA 1
ATOM 2047 C C . PRO A 1 258 ? -12.896 2.798 -0.213 1.00 95.31 258 PRO A C 1
ATOM 2049 O O . PRO A 1 258 ? -11.897 2.766 -0.925 1.00 95.31 258 PRO A O 1
ATOM 2052 N N . PRO A 1 259 ? -13.928 3.604 -0.521 1.00 90.75 259 PRO A N 1
ATOM 2053 C CA . PRO A 1 259 ? -13.915 4.475 -1.705 1.00 90.75 259 PRO A CA 1
ATOM 2054 C C . PRO A 1 259 ? -12.787 5.523 -1.711 1.00 90.75 259 PRO A C 1
ATOM 2056 O O . PRO A 1 259 ? -12.394 5.998 -2.775 1.00 90.75 259 PRO A O 1
ATOM 2059 N N . ILE A 1 260 ? -12.296 5.871 -0.518 1.00 86.25 260 ILE A N 1
ATOM 2060 C CA . ILE A 1 260 ? -11.249 6.866 -0.247 1.00 86.25 260 ILE A CA 1
ATOM 2061 C C . ILE A 1 260 ? -10.100 6.227 0.560 1.00 86.25 260 ILE A C 1
ATOM 2063 O O . ILE A 1 260 ? -9.935 6.531 1.742 1.00 86.25 260 ILE A O 1
ATOM 2067 N N . PRO A 1 261 ? -9.374 5.242 -0.002 1.00 89.44 261 PRO A N 1
ATOM 2068 C CA . PRO A 1 261 ? -8.290 4.564 0.703 1.00 89.44 261 PRO A CA 1
ATOM 2069 C C . PRO A 1 261 ? -7.050 5.446 0.908 1.00 89.44 261 PRO A C 1
ATOM 2071 O O . PRO A 1 261 ? -6.226 5.127 1.752 1.00 89.44 261 PRO A O 1
ATOM 2074 N N . GLU A 1 262 ? -6.900 6.524 0.148 1.00 84.62 262 GLU A N 1
ATOM 2075 C CA . GLU A 1 262 ? -5.848 7.534 0.237 1.00 84.62 262 GLU A CA 1
ATOM 2076 C C . GLU A 1 262 ? -6.110 8.573 1.340 1.00 84.62 262 GLU A C 1
ATOM 2078 O O . GLU A 1 262 ? -7.087 8.504 2.085 1.00 84.62 262 GLU A O 1
ATOM 2083 N N . ASP A 1 263 ? -5.232 9.570 1.463 1.00 83.19 263 ASP A N 1
ATOM 2084 C CA . ASP A 1 263 ? -5.208 10.460 2.631 1.00 83.19 263 ASP A CA 1
ATOM 2085 C C . ASP A 1 263 ? -6.458 11.330 2.820 1.00 83.19 263 ASP A C 1
ATOM 2087 O O . ASP A 1 263 ? -6.734 11.799 3.928 1.00 83.19 263 ASP A O 1
ATOM 2091 N N . ALA A 1 264 ? -7.282 11.484 1.779 1.00 83.81 264 ALA A N 1
ATOM 2092 C CA . ALA A 1 264 ? -8.605 12.091 1.910 1.00 83.81 264 ALA A CA 1
ATOM 2093 C C . ALA A 1 264 ? -9.495 11.330 2.919 1.00 83.81 264 ALA A C 1
ATOM 2095 O O . ALA A 1 264 ? -10.311 11.940 3.617 1.00 83.81 264 ALA A O 1
ATOM 2096 N N . GLY A 1 265 ? -9.300 10.013 3.052 1.00 88.50 265 GLY A N 1
ATOM 2097 C CA . GLY A 1 265 ? -9.993 9.144 4.002 1.00 88.50 265 GLY A CA 1
ATOM 2098 C C . GLY A 1 265 ? -9.535 9.268 5.455 1.00 88.50 265 GLY A C 1
ATOM 2099 O O . GLY A 1 265 ? -10.280 8.865 6.355 1.00 88.50 265 GLY A O 1
ATOM 2100 N N . LEU A 1 266 ? -8.374 9.876 5.729 1.00 88.69 266 LEU A N 1
ATOM 2101 C CA . LEU A 1 266 ? -7.824 9.962 7.089 1.00 88.69 266 LEU A CA 1
ATOM 2102 C C . LEU A 1 266 ? -8.760 10.679 8.055 1.00 88.69 266 LEU A C 1
ATOM 2104 O O . LEU A 1 266 ? -8.854 10.284 9.213 1.00 88.69 266 LEU A O 1
ATOM 2108 N N . CYS A 1 267 ? -9.487 11.702 7.599 1.00 91.38 267 CYS A N 1
ATOM 2109 C CA . CYS A 1 267 ? -10.408 12.435 8.467 1.00 91.38 267 CYS A CA 1
ATOM 2110 C C . CYS A 1 267 ? -11.554 11.545 8.983 1.00 91.38 267 CYS A C 1
ATOM 2112 O O . CYS A 1 267 ? -11.922 11.625 10.157 1.00 91.38 267 CYS A O 1
ATOM 2114 N N . VAL A 1 268 ? -12.070 10.653 8.132 1.00 96.62 268 VAL A N 1
ATOM 2115 C CA . VAL A 1 268 ? -13.086 9.659 8.499 1.00 96.62 268 VAL A CA 1
ATOM 2116 C C . VAL A 1 268 ? -12.473 8.607 9.417 1.00 96.62 268 VAL A C 1
ATOM 2118 O O . VAL A 1 268 ? -13.033 8.308 10.470 1.00 96.62 268 VAL A O 1
ATOM 2121 N N . GLY A 1 269 ? -11.293 8.095 9.063 1.00 97.31 269 GLY A N 1
ATOM 2122 C CA . GLY A 1 269 ? -10.565 7.114 9.862 1.00 97.31 269 GLY A CA 1
ATOM 2123 C C . GLY A 1 269 ? -10.244 7.600 11.274 1.00 97.31 269 GLY A C 1
ATOM 2124 O O . GLY A 1 269 ? -10.502 6.900 12.249 1.00 97.31 269 GLY A O 1
ATOM 2125 N N . GLN A 1 270 ? -9.771 8.836 11.402 1.00 95.44 270 GLN A N 1
ATOM 2126 C CA . GLN A 1 270 ? -9.487 9.483 12.678 1.00 95.44 270 GLN A CA 1
ATOM 2127 C C . GLN A 1 270 ? -10.752 9.664 13.522 1.00 95.44 270 GLN A C 1
ATOM 2129 O O . GLN A 1 270 ? -10.720 9.417 14.731 1.00 95.44 270 GLN A O 1
ATOM 2134 N N . ALA A 1 271 ? -11.870 10.065 12.908 1.00 96.69 271 ALA A N 1
ATOM 2135 C CA . ALA A 1 271 ? -13.151 10.183 13.601 1.00 96.69 271 ALA A CA 1
ATOM 2136 C C . ALA A 1 271 ? -13.648 8.820 14.113 1.00 96.69 271 ALA A C 1
ATOM 2138 O O . ALA A 1 271 ? -14.034 8.712 15.277 1.00 96.69 271 ALA A O 1
ATOM 2139 N N . LEU A 1 272 ? -13.578 7.776 13.280 1.00 97.69 272 LEU A N 1
ATOM 2140 C CA . LEU A 1 272 ? -13.980 6.413 13.640 1.00 97.69 272 LEU A CA 1
ATOM 2141 C C . LEU A 1 272 ? -13.079 5.824 14.729 1.00 97.69 272 LEU A C 1
ATOM 2143 O O . LEU A 1 272 ? -13.581 5.286 15.713 1.00 97.69 272 LEU A O 1
ATOM 2147 N N . TYR A 1 273 ? -11.759 5.976 14.606 1.00 96.44 273 TYR A N 1
ATOM 2148 C CA . TYR A 1 273 ? -10.829 5.510 15.630 1.00 96.44 273 TYR A CA 1
ATOM 2149 C C . TYR A 1 273 ? -11.082 6.207 16.968 1.00 96.44 273 TYR A C 1
ATOM 2151 O O . TYR A 1 273 ? -11.167 5.548 18.000 1.00 96.44 273 TYR A O 1
ATOM 2159 N N . THR A 1 274 ? -11.262 7.532 16.950 1.00 95.12 274 THR A N 1
ATOM 2160 C CA . THR A 1 274 ? -11.593 8.297 18.160 1.00 95.12 274 THR A CA 1
ATOM 2161 C C . THR A 1 274 ? -12.886 7.780 18.788 1.00 95.12 274 THR A C 1
ATOM 2163 O O . THR A 1 274 ? -12.902 7.525 19.980 1.00 95.12 274 THR A O 1
ATOM 2166 N N . TYR A 1 275 ? -13.939 7.548 17.997 1.00 96.75 275 TYR A N 1
ATOM 2167 C CA . TYR A 1 275 ? -15.225 7.048 18.497 1.00 96.75 275 TYR A CA 1
ATOM 2168 C C . TYR A 1 275 ? -15.132 5.682 19.198 1.00 96.75 275 TYR A C 1
ATOM 2170 O O . TYR A 1 275 ? -15.796 5.471 20.211 1.00 96.75 275 TYR A O 1
ATOM 2178 N N . TYR A 1 276 ? -14.328 4.753 18.672 1.00 96.00 276 TYR A N 1
ATOM 2179 C CA . TYR A 1 276 ? -14.230 3.394 19.219 1.00 96.00 276 TYR A CA 1
ATOM 2180 C C . TYR A 1 276 ? -13.174 3.223 20.321 1.00 96.00 276 TYR A C 1
ATOM 2182 O O . TYR A 1 276 ? -13.288 2.284 21.111 1.00 96.00 276 TYR A O 1
ATOM 2190 N N . HIS A 1 277 ? -12.160 4.095 20.389 1.00 91.38 277 HIS A N 1
ATOM 2191 C CA . HIS A 1 277 ? -10.979 3.894 21.247 1.00 91.38 277 HIS A CA 1
ATOM 2192 C C . HIS A 1 277 ? -10.709 4.990 22.281 1.00 91.38 277 HIS A C 1
ATOM 2194 O O . HIS A 1 277 ? -9.848 4.783 23.142 1.00 91.38 277 HIS A O 1
ATOM 2200 N N . ILE A 1 278 ? -11.366 6.152 22.195 1.00 89.12 278 ILE A N 1
ATOM 2201 C CA . ILE A 1 278 ? -11.062 7.337 23.019 1.00 89.12 278 ILE A CA 1
ATOM 2202 C C . ILE A 1 278 ? -12.323 7.859 23.706 1.00 89.12 278 ILE A C 1
ATOM 2204 O O . ILE A 1 278 ? -12.263 8.030 24.946 1.00 89.12 278 ILE A O 1
#

Radius of gyration: 19.66 Å; chains: 1; bounding box: 37×56×56 Å

Organism: NCBI:txid408172

Secondary structure (DSSP, 8-state):
---EE---S--SSS-TTS----TTSS---TT-----TT--EEEEEEEETTEEEEEEEE-HHHHHHHHHHHHSS-SEEEEE---S-BTTBSEEEEEEETTEEEEEEEE-S--HHHHHHHHHHHTS---TTTSSS--BTTS---S--TT---B-HHHHHHHHHTTS--TTHHHHHHHHHTTGGGG-GGGT-----TTSHHHHHHHHHHHHHHHHHHHHHHHHHHHHH---EEEE-SGGGG-HHHHHHHHHHSS-SEEE--S--SGGGHHHHHHHHHHHH-

InterPro domains:
  IPR003696 Carbamoyltransferase [PF02543] (52-272)
  IPR043129 ATPase, nucleotide binding domain [SSF53067] (58-276)
  IPR051338 NodU/CmcH Carbamoyltransferase [PTHR34847] (53-275)

=== Feature glossary ===
Annotated list of the representations used here:

Nearest PDB structures. The Foldseek neighbor list gives the closest experimentally determined structures in the PDB, ranked by structural alignment. TM-score near 1 means near-identical fold; near 0.3 means only rough topology match. This is how one finds what a novel AlphaFold prediction most resembles in the solved-structure universe.

Foldseek 3Di. Foldseek's 3Di representation compresses backbone geometry into a per-residue letter drawn from a learned twenty-state alphabet. It captures the tertiary interaction pattern around each residue — which residues are packed against it in space, regardless of where they are in sequence.

Radius of gyration, Cα contacts, bounding box. Radius of gyration (Rg) is the root-mean-square distance of Cα atoms from their centroid — a single number for overall size and compactness. A globular domain of N residues has Rg ≈ 2.2·N^0.38 Å; an extended or disordered chain has a much larger Rg. The Cα contact count is the number of residue pairs whose Cα atoms are within 8 Å and are more than four positions apart in sequence — a standard proxy for tertiary packing density. The bounding box is the smallest axis-aligned box enclosing all Cα atoms.

InterPro / GO / CATH / organism. The annotation block draws on four external resources. InterPro: which protein families and domains the sequence belongs to. GO: standardized terms for what the protein does, what process it participates in, and where in the cell it acts. CATH: which structural fold it has in the CATH hierarchy. Organism: the species of origin.

mmCIF coordinates. The mmCIF block holds the 3D Cartesian coordinates of each backbone atom (N, Cα, C, O) in ångströms. mmCIF is the PDB's canonical archive format — a tagged-loop text representation of the atomic model.

pLDDT. pLDDT is the predicted lDDT-Cα score: AlphaFold's confidence that the local environment of each residue (all inter-atomic distances within 15 Å) is correctly placed. It is a per-residue number between 0 and 100, with higher meaning more reliable.

Backbone torsions (φ/ψ). φ (phi) and ψ (psi) are the two rotatable backbone dihedrals per residue: φ is the C(i-1)–N–Cα–C torsion, ψ is the N–Cα–C–N(i+1) torsion, both in degrees on (−180°, 180°]. α-helical residues cluster near (−60°, −45°); β-strand residues near (−120°, +130°). A Ramachandran plot is simply a scatter of (φ, ψ) for every residue.

B-factor. For experimental (PDB) structures, the B-factor (temperature factor) quantifies the positional spread of each atom in the crystal — a combination of thermal vibration and static disorder — in units of Å². High B-factors mark flexible loops or poorly resolved regions; low B-factors mark the rigid, well-ordered core.

Secondary structure (3-state, P-SEA). SS3 is a coarse helix/strand/coil call (letters a/b/c) made by the P-SEA algorithm from inter-Cα distances and dihedrals. It is less detailed than DSSP but needs only Cα positions.

Predicted aligned error. Predicted aligned error is AlphaFold's pairwise confidence. Unlike pLDDT (per-residue), PAE is per-residue-pair and captures whether two parts of the structure are correctly placed relative to each other. Units are ångströms of expected positional error.

Solvent-accessible surface area. Solvent-accessible surface area (SASA) is the area in Å² traced out by the centre of a 1.4 Å probe sphere (a water molecule) rolled over the protein's van der Waals surface (Shrake–Rupley / Lee–Richards construction). Buried residues have near-zero SASA; fully exposed residues can exceed 200 Å². The total SASA scales roughly with the number of surface residues.

Secondary structure (8-state, DSSP). The SS8 string is DSSP's per-residue secondary-structure call. α-helix (H) means an i→i+4 H-bond ladder; β-strand (E) means the residue participates in a β-sheet; 3₁₀ (G) and π (I) are tighter and wider helices; T/S are turns/bends; '-' is loop.

Rendered structure images. Structure images are PyMOL renders from s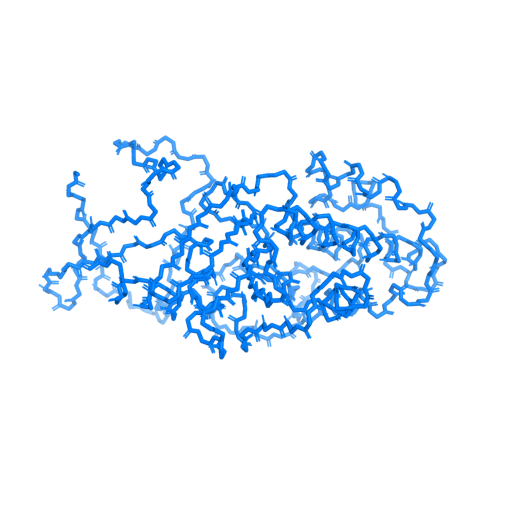ix orthogonal camera directions. Cartoon representation draws helices as coils and strands as arrows; sticks shows the backbone as bonds; surface shows the solvent-excluded envelope. Rainbow coloring maps sequence position to hue (blue→red, N→C); chain coloring assigns a distinct color per polypeptide.

Sequence. The amino-acid sequence is the protein's primary structure: the linear order of residues from the N-terminus to the C-terminus, written in one-letter code. Everything else here — the 3D coordinates, the secondary structure, the domain annotations — is ultimately a consequence of this string.

Contact-map, Ramachandran, and PAE plots. Three diagnostic plots accompany the record. The Cα contact map visualizes the tertiary structure as a 2D adjacency matrix (8 Å cutoff, sequence-local contacts suppressed). The Ramachandran plot shows the distribution of backbone (φ, ψ) torsions, with points in the α and β basins reflecting secondary structure content. The PAE plot shows AlphaFold's inter-residue confidence as a color matrix.